Protein AF-A0A7W1QE66-F1 (afdb_monomer)

pLDDT: mean 86.94, std 17.46, range [35.41, 98.88]

Secondary structure (DSSP, 8-state):
---------PPPP----------PPPPHHHHHHHHHHHHHHHHH--HHHHHHHHHHHHHHHHHHHHHHHHHHHHHHHHH-HHHHHHHHHHHHHHHHHHHHHHT---GGGGGTHHHHT--SSHHHHHHHHHHHHHHHHHHHHHHHHHHHHHTSTTTSPTTHHHHHHHHHHHHHTS-HHHHHHHHHHHHHHHHHHHHHHHH--SHHHHHHHHHHHHHHHHHTT---HHHHHHHHHHHHHHT-S--HHHHHHHHHHHHHHHHIIIIIIIIHHHHHHHHHHHHHHHTSS-------

Foldseek 3Di:
DDDDDDDDDDDPDPPPPPPPDPPPQDDLQVLLVLLLVVLVVLLPDDPVRLLVLLLVLLVLQLQLLLQLLQQQQVCCVPPNNLVSNLVSLLSSLSSLLCCQVVVGQALLQLLASNVSNDDPDPSSVVSSVSSNVSNLVSSQVSNLVVLVVCLPPPNGDPRSLVSLLPLLVVLLPDDLVVLLQLLLQLLLLSLVLSSQLSRDPDSVSNSVSSSVSSSVCSSVSRLALSNSLSSLSSCVSVPHPRDPVSSVSSNVSSSVSSSCNNNVVPNVVSVVVNVVSVVVVVVPPDDDDDDD

Radius of gyration: 25.05 Å; Cα contacts (8 Å, |Δi|>4): 436; chains: 1; bounding box: 52×86×84 Å

Solvent-accessible surface area (backbone atoms only — not comparable to full-atom values): 14833 Å² total; per-residue (Å²): 134,86,85,79,82,80,80,80,80,77,75,79,78,80,75,82,67,79,72,78,66,77,83,68,81,64,54,60,49,60,31,49,51,51,30,21,54,54,8,43,54,63,54,67,50,49,71,65,55,49,44,51,29,2,20,48,23,10,39,28,45,46,54,6,48,50,35,18,6,43,43,16,34,72,29,26,90,78,61,38,63,71,56,9,43,52,56,6,10,59,35,24,6,50,15,33,30,44,25,66,76,68,64,32,37,49,48,64,56,53,43,35,37,44,56,67,38,62,56,98,55,70,65,50,55,51,32,48,53,48,48,66,54,48,15,48,53,25,21,50,52,27,20,50,56,48,47,63,57,51,68,38,89,84,66,52,64,85,54,17,65,68,46,41,30,53,56,27,52,54,53,69,71,38,57,71,69,57,35,26,52,34,0,20,54,32,16,26,50,45,27,50,35,49,55,48,40,53,47,38,92,43,72,69,50,28,39,53,47,27,22,52,45,29,20,53,40,52,56,67,62,38,35,32,34,72,58,45,43,50,28,37,52,48,23,46,74,76,68,47,89,64,46,74,66,56,42,52,51,48,34,54,42,12,44,53,17,18,49,47,15,9,33,64,65,33,33,49,50,52,50,51,50,28,58,51,51,49,54,58,65,67,68,73,79,81,85,76,84,84,78,129

Structure (mmCIF, N/CA/C/O backbone):
data_AF-A0A7W1QE66-F1
#
_entry.id   AF-A0A7W1QE66-F1
#
loop_
_atom_site.group_PDB
_atom_site.id
_atom_site.type_symbol
_atom_site.label_atom_id
_atom_site.label_alt_id
_atom_site.label_comp_id
_atom_site.label_asym_id
_atom_site.label_entity_id
_atom_site.label_seq_id
_atom_site.pdbx_PDB_ins_code
_atom_site.Cartn_x
_atom_site.Cartn_y
_atom_site.Cartn_z
_atom_site.occupancy
_atom_site.B_iso_or_equiv
_atom_site.auth_seq_id
_atom_site.auth_comp_id
_atom_site.auth_asym_id
_atom_site.auth_atom_id
_atom_site.pdbx_PDB_model_num
ATOM 1 N N . MET A 1 1 ? 8.453 67.110 58.830 1.00 42.34 1 MET A N 1
ATOM 2 C CA . MET A 1 1 ? 8.050 65.720 59.149 1.00 42.34 1 MET A CA 1
ATOM 3 C C . MET A 1 1 ? 7.585 65.059 57.862 1.00 42.34 1 MET A C 1
ATOM 5 O O . MET A 1 1 ? 6.968 65.736 57.053 1.00 42.34 1 MET A O 1
ATOM 9 N N . GLY A 1 2 ? 8.063 63.838 57.613 1.00 37.72 2 GLY A N 1
ATOM 10 C CA . GLY A 1 2 ? 8.400 63.315 56.284 1.00 37.72 2 GLY A CA 1
ATOM 11 C C . GLY A 1 2 ? 7.237 62.988 55.345 1.00 37.72 2 GLY A C 1
ATOM 12 O O . GLY A 1 2 ? 6.224 62.431 55.753 1.00 37.72 2 GLY A O 1
ATOM 13 N N . SER A 1 3 ? 7.451 63.309 54.068 1.00 38.66 3 SER A N 1
ATOM 14 C CA . SER A 1 3 ? 6.677 62.826 52.926 1.00 38.66 3 SER A CA 1
ATOM 15 C C . SER A 1 3 ? 7.274 61.491 52.477 1.00 38.66 3 SER A C 1
ATOM 17 O O . SER A 1 3 ? 8.404 61.451 51.991 1.00 38.66 3 SER A O 1
ATOM 19 N N . THR A 1 4 ? 6.550 60.395 52.697 1.00 43.47 4 THR A N 1
ATOM 20 C CA . THR A 1 4 ? 6.985 59.046 52.317 1.00 43.47 4 THR A CA 1
ATOM 21 C C . THR A 1 4 ? 6.305 58.661 51.008 1.00 43.47 4 THR A C 1
ATOM 23 O O . THR A 1 4 ? 5.125 58.310 50.987 1.00 43.47 4 THR A O 1
ATOM 26 N N . ALA A 1 5 ? 7.053 58.734 49.909 1.00 41.91 5 ALA A N 1
ATOM 27 C CA . ALA A 1 5 ? 6.658 58.171 48.625 1.00 41.91 5 ALA A CA 1
ATOM 28 C C . ALA A 1 5 ? 6.510 56.644 48.762 1.00 41.91 5 ALA A C 1
ATOM 30 O O . ALA A 1 5 ? 7.462 55.950 49.121 1.00 41.91 5 ALA A O 1
ATOM 31 N N . ARG A 1 6 ? 5.311 56.111 48.500 1.00 41.88 6 ARG A N 1
ATOM 32 C CA . ARG A 1 6 ? 5.095 54.664 48.370 1.00 41.88 6 ARG A CA 1
ATOM 33 C C . ARG A 1 6 ? 5.609 54.225 47.003 1.00 41.88 6 ARG A C 1
ATOM 35 O O . ARG A 1 6 ? 5.017 54.558 45.983 1.00 41.88 6 ARG A O 1
ATOM 42 N N . ILE A 1 7 ? 6.708 53.482 47.005 1.00 39.62 7 ILE A N 1
ATOM 43 C CA . ILE A 1 7 ? 7.208 52.755 45.839 1.00 39.62 7 ILE A CA 1
ATOM 44 C C . ILE A 1 7 ? 6.208 51.632 45.543 1.00 39.62 7 ILE A C 1
ATOM 46 O O . ILE A 1 7 ? 5.988 50.750 46.372 1.00 39.62 7 ILE A O 1
ATOM 50 N N . MET A 1 8 ? 5.569 51.701 44.379 1.00 38.19 8 MET A N 1
ATOM 51 C CA . MET A 1 8 ? 4.742 50.632 43.834 1.00 38.19 8 MET A CA 1
ATOM 52 C C . MET A 1 8 ? 5.686 49.534 43.338 1.00 38.19 8 MET A C 1
ATOM 54 O O . MET A 1 8 ? 6.361 49.705 42.329 1.00 38.19 8 MET A O 1
ATOM 58 N N . VAL A 1 9 ? 5.795 48.441 44.095 1.00 43.44 9 VAL A N 1
ATOM 59 C CA . VAL A 1 9 ? 6.496 47.233 43.646 1.00 43.44 9 VAL A CA 1
ATOM 60 C C . VAL A 1 9 ? 5.593 46.553 42.624 1.00 43.44 9 VAL A C 1
ATOM 62 O O . VAL A 1 9 ? 4.560 45.983 42.972 1.00 43.44 9 VAL A O 1
ATOM 65 N N . GLU A 1 10 ? 5.958 46.680 41.354 1.00 41.75 10 GLU A N 1
ATOM 66 C CA . GLU A 1 10 ? 5.328 45.978 40.244 1.00 41.75 10 GLU A CA 1
ATOM 67 C C . GLU A 1 10 ? 5.550 44.468 40.431 1.00 41.75 10 GLU A C 1
ATOM 69 O O . GLU A 1 10 ? 6.681 43.993 40.549 1.00 41.75 10 GLU A O 1
ATOM 74 N N . LYS A 1 11 ? 4.456 43.709 40.535 1.00 35.41 11 LYS A N 1
ATOM 75 C CA . LYS A 1 11 ? 4.487 42.244 40.565 1.00 35.41 11 LYS A CA 1
ATOM 76 C C . LYS A 1 11 ? 5.016 41.776 39.201 1.00 35.41 11 LYS A C 1
ATOM 78 O O . LYS A 1 11 ? 4.413 42.161 38.199 1.00 35.41 11 LYS A O 1
ATOM 83 N N . PRO A 1 12 ? 6.087 40.967 39.117 1.00 36.06 12 PRO A N 1
ATOM 84 C CA . PRO A 1 12 ? 6.536 40.473 37.826 1.00 36.06 12 PRO A CA 1
ATOM 85 C C . PRO A 1 12 ? 5.417 39.634 37.207 1.00 36.06 12 PRO A C 1
ATOM 87 O O . PRO A 1 12 ? 4.815 38.791 37.881 1.00 36.06 12 PRO A O 1
ATOM 90 N N . ALA A 1 13 ? 5.121 39.917 35.938 1.00 39.78 13 ALA A N 1
ATOM 91 C CA . ALA A 1 13 ? 4.208 39.139 35.124 1.00 39.78 13 ALA A CA 1
ATOM 92 C C . ALA A 1 13 ? 4.643 37.670 35.181 1.00 39.78 13 ALA A C 1
ATOM 94 O O . ALA A 1 13 ? 5.774 37.334 34.825 1.00 39.78 13 ALA A O 1
ATOM 95 N N . GLN A 1 14 ? 3.755 36.807 35.675 1.00 38.31 14 GLN A N 1
ATOM 96 C CA . GLN A 1 14 ? 3.890 35.376 35.468 1.00 38.31 14 GLN A CA 1
ATOM 97 C C . GLN A 1 14 ? 3.808 35.159 33.960 1.00 38.31 14 GLN A C 1
ATOM 99 O O . GLN A 1 14 ? 2.758 35.324 33.352 1.00 38.31 14 GLN A O 1
ATOM 104 N N . SER A 1 15 ? 4.970 34.904 33.368 1.00 37.88 15 SER A N 1
ATOM 105 C CA . SER A 1 15 ? 5.100 34.276 32.066 1.00 37.88 15 SER A CA 1
ATOM 106 C C . SER A 1 15 ? 4.315 32.974 32.131 1.00 37.88 15 SER A C 1
ATOM 108 O O . SER A 1 15 ? 4.776 32.027 32.773 1.00 37.88 15 SER A O 1
ATOM 110 N N . ASP A 1 16 ? 3.156 32.938 31.479 1.00 39.88 16 ASP A N 1
ATOM 111 C CA . ASP A 1 16 ? 2.494 31.708 31.056 1.00 39.88 16 ASP A CA 1
ATOM 112 C C . ASP A 1 16 ? 3.418 31.037 30.033 1.00 39.88 16 ASP A C 1
ATOM 114 O O . ASP A 1 16 ? 3.255 31.131 28.820 1.00 39.88 16 ASP A O 1
ATOM 118 N N . ALA A 1 17 ? 4.493 30.437 30.539 1.00 39.88 17 ALA A N 1
ATOM 119 C CA . ALA A 1 17 ? 5.190 29.405 29.814 1.00 39.88 17 ALA A CA 1
ATOM 120 C C . ALA A 1 17 ? 4.232 28.218 29.836 1.00 39.88 17 ALA A C 1
ATOM 122 O O . ALA A 1 17 ? 4.201 27.468 30.816 1.00 39.88 17 ALA A O 1
ATOM 123 N N . ASP A 1 18 ? 3.420 28.109 28.781 1.00 40.09 18 ASP A N 1
ATOM 124 C CA . ASP A 1 18 ? 2.840 26.846 28.346 1.00 40.09 18 ASP A CA 1
ATOM 125 C C . ASP A 1 18 ? 3.972 25.827 28.386 1.00 40.09 18 ASP A C 1
ATOM 127 O O . ASP A 1 18 ? 4.861 25.774 27.536 1.00 40.09 18 ASP A O 1
ATOM 131 N N . THR A 1 19 ? 4.005 25.091 29.487 1.00 40.31 19 THR A N 1
ATOM 132 C CA . THR A 1 19 ? 4.916 23.982 29.650 1.00 40.31 19 THR A CA 1
ATOM 133 C C . THR A 1 19 ? 4.273 22.921 28.785 1.00 40.31 19 THR A C 1
ATOM 135 O O . THR A 1 19 ? 3.357 22.243 29.248 1.00 40.31 19 THR A O 1
ATOM 138 N N . GLU A 1 20 ? 4.656 22.870 27.505 1.00 44.59 20 GLU A N 1
ATOM 139 C CA . GLU A 1 20 ? 4.377 21.729 26.638 1.00 44.59 20 GLU A CA 1
ATOM 140 C C . GLU A 1 20 ? 4.863 20.502 27.407 1.00 44.59 20 GLU A C 1
ATOM 142 O O . GLU A 1 20 ? 6.060 20.216 27.499 1.00 44.59 20 GLU A O 1
ATOM 147 N N . GLN A 1 21 ? 3.926 19.838 28.081 1.00 40.12 21 GLN A N 1
ATOM 148 C CA . GLN A 1 21 ? 4.187 18.554 28.692 1.00 40.12 21 GLN A CA 1
ATOM 149 C C . GLN A 1 21 ? 4.632 17.642 27.549 1.00 40.12 21 GLN A C 1
ATOM 151 O O . GLN A 1 21 ? 4.026 17.708 26.474 1.00 40.12 21 GLN A O 1
ATOM 156 N N . PRO A 1 22 ? 5.688 16.829 27.731 1.00 46.41 22 PRO A N 1
ATOM 157 C CA . PRO A 1 22 ? 6.061 15.850 26.724 1.00 46.41 22 PRO A CA 1
ATOM 158 C C . PRO A 1 22 ? 4.803 15.056 26.380 1.00 46.41 22 PRO A C 1
ATOM 160 O O . PRO A 1 22 ? 4.171 14.526 27.291 1.00 46.41 22 PRO A O 1
ATOM 163 N N . GLU A 1 23 ? 4.402 15.047 25.108 1.00 59.69 23 GLU A N 1
ATOM 164 C CA . GLU A 1 23 ? 3.232 14.301 24.643 1.00 59.69 23 GLU A CA 1
ATOM 165 C C . GLU A 1 23 ? 3.489 12.816 24.951 1.00 59.69 23 GLU A C 1
ATOM 167 O O . GLU A 1 23 ? 4.200 12.126 24.217 1.00 59.69 23 GLU A O 1
ATOM 172 N N . GLU A 1 24 ? 3.020 12.348 26.113 1.00 61.56 24 GLU A N 1
ATOM 173 C CA . GLU A 1 24 ? 3.167 10.958 26.528 1.00 61.56 24 GLU A CA 1
ATOM 174 C C . GLU A 1 24 ? 2.485 10.072 25.488 1.00 61.56 24 GLU A C 1
ATOM 176 O O . GLU A 1 24 ? 1.394 10.376 24.994 1.00 61.56 24 GLU A O 1
ATOM 181 N N . ALA A 1 25 ? 3.152 8.974 25.125 1.00 63.00 25 ALA A N 1
ATOM 182 C CA . ALA A 1 25 ? 2.589 8.032 24.175 1.00 63.00 25 ALA A CA 1
ATOM 183 C C . ALA A 1 25 ? 1.232 7.538 24.717 1.00 63.00 25 ALA A C 1
ATOM 185 O O . ALA A 1 25 ? 1.174 7.065 25.853 1.00 63.00 25 ALA A O 1
ATOM 186 N N . PRO A 1 26 ? 0.147 7.645 23.934 1.00 66.94 26 PRO A N 1
ATOM 187 C CA . PRO A 1 26 ? -1.192 7.358 24.423 1.00 66.94 26 PRO A CA 1
ATOM 188 C C . PRO A 1 26 ? -1.314 5.902 24.870 1.00 66.94 26 PRO A C 1
ATOM 190 O O . PRO A 1 26 ? -0.802 4.989 24.217 1.00 66.94 26 PRO A O 1
ATOM 193 N N . GLU A 1 27 ? -2.038 5.690 25.967 1.00 74.19 27 GLU A N 1
ATOM 194 C CA . GLU A 1 27 ? -2.276 4.361 26.519 1.00 74.19 27 GLU A CA 1
ATOM 195 C C . GLU A 1 27 ? -2.967 3.448 25.480 1.00 74.19 27 GLU A C 1
ATOM 197 O O . GLU A 1 27 ? -3.825 3.907 24.712 1.00 74.19 27 GLU A O 1
ATOM 202 N N . PRO A 1 28 ? -2.672 2.130 25.446 1.00 72.88 28 PRO A N 1
ATOM 203 C CA . PRO A 1 28 ? -3.228 1.210 24.448 1.00 72.88 28 PRO A CA 1
ATOM 204 C C . PRO A 1 28 ? -4.763 1.191 24.370 1.00 72.88 28 PRO A C 1
ATOM 206 O O . PRO A 1 28 ? -5.325 0.912 23.310 1.00 72.88 28 PRO A O 1
ATOM 209 N N . HIS A 1 29 ? -5.449 1.484 25.479 1.00 70.69 29 HIS A N 1
ATOM 210 C CA . HIS A 1 29 ? -6.907 1.606 25.519 1.00 70.69 29 HIS A CA 1
ATOM 211 C C . HIS A 1 29 ? -7.410 2.804 24.697 1.00 70.69 29 HIS A C 1
ATOM 213 O O . HIS A 1 29 ? -8.356 2.666 23.920 1.00 70.69 29 HIS A O 1
ATOM 219 N N . ASP A 1 30 ? -6.755 3.957 24.818 1.00 77.12 30 ASP A N 1
ATOM 220 C CA . ASP A 1 30 ? -7.164 5.186 24.135 1.00 77.12 30 ASP A CA 1
ATOM 221 C C . ASP A 1 30 ? -6.848 5.105 22.642 1.00 77.12 30 ASP A C 1
ATOM 223 O O . ASP A 1 30 ? -7.655 5.507 21.801 1.00 77.12 30 ASP A O 1
ATOM 227 N N . MET A 1 31 ? -5.726 4.465 22.298 1.00 77.81 31 MET A N 1
ATOM 228 C CA . MET A 1 31 ? -5.420 4.083 20.919 1.00 77.81 31 MET A CA 1
ATOM 229 C C . MET A 1 31 ? -6.511 3.190 20.323 1.00 77.81 31 MET A C 1
ATOM 231 O O . MET A 1 31 ? -6.951 3.416 19.195 1.00 77.81 31 MET A O 1
ATOM 235 N N . PHE A 1 32 ? -6.982 2.188 21.071 1.00 80.38 32 PHE A N 1
ATOM 236 C CA . PHE A 1 32 ? -8.030 1.282 20.605 1.00 80.38 32 PHE A CA 1
ATOM 237 C C . PHE A 1 32 ? -9.374 1.998 20.417 1.00 80.38 32 PHE A C 1
ATOM 239 O O . PHE A 1 32 ? -10.069 1.732 19.436 1.00 80.38 32 PHE A O 1
ATOM 246 N N . ALA A 1 33 ? -9.728 2.930 21.307 1.00 82.00 33 ALA A N 1
ATOM 247 C CA . ALA A 1 33 ? -10.934 3.745 21.175 1.00 82.00 33 ALA A CA 1
ATOM 248 C C . ALA A 1 33 ? -10.905 4.611 19.904 1.00 82.00 33 ALA A C 1
ATOM 250 O O . ALA A 1 33 ? -11.848 4.547 19.114 1.00 82.00 33 ALA A O 1
ATOM 251 N N . ARG A 1 34 ? -9.798 5.327 19.648 1.00 84.19 34 ARG A N 1
ATOM 252 C CA . ARG A 1 34 ? -9.613 6.115 18.412 1.00 84.19 34 ARG A CA 1
ATOM 253 C C . ARG A 1 34 ? -9.650 5.248 17.159 1.00 84.19 34 ARG A C 1
ATOM 255 O O . ARG A 1 34 ? -10.365 5.551 16.208 1.00 84.19 34 ARG A O 1
ATOM 262 N N . THR A 1 35 ? -8.948 4.116 17.196 1.00 86.69 35 THR A N 1
ATOM 263 C CA . THR A 1 35 ? -8.941 3.135 16.102 1.00 86.69 35 THR A CA 1
ATOM 264 C C . THR A 1 35 ? -10.358 2.648 15.792 1.00 86.69 35 THR A C 1
ATOM 266 O O . THR A 1 35 ? -10.735 2.503 14.633 1.00 86.69 35 THR A O 1
ATOM 269 N N . ARG A 1 36 ? -11.164 2.386 16.826 1.00 88.56 36 ARG A N 1
ATOM 270 C CA . ARG A 1 36 ? -12.551 1.952 16.663 1.00 88.56 36 ARG A CA 1
ATOM 271 C C . ARG A 1 36 ? -13.431 3.045 16.057 1.00 88.56 36 ARG A C 1
ATOM 273 O O . ARG A 1 36 ? -14.228 2.731 15.180 1.00 88.56 36 ARG A O 1
ATOM 280 N N . GLU A 1 37 ? -13.301 4.292 16.499 1.00 88.50 37 GLU A N 1
ATOM 281 C CA . GLU A 1 37 ? -14.049 5.426 15.937 1.00 88.50 37 GLU A CA 1
ATOM 282 C C . GLU A 1 37 ? -13.746 5.615 14.441 1.00 88.50 37 GLU A C 1
ATOM 284 O O . GLU A 1 37 ? -14.659 5.698 13.618 1.00 88.50 37 GLU A O 1
ATOM 289 N N . GLU A 1 38 ? -12.467 5.577 14.062 1.00 90.44 38 GLU A N 1
ATOM 290 C CA . GLU A 1 38 ? -12.053 5.627 12.657 1.00 90.44 38 GLU A CA 1
ATOM 291 C C . GLU A 1 38 ? -12.597 4.426 11.860 1.00 90.44 38 GLU A C 1
ATOM 293 O O . GLU A 1 38 ? -13.040 4.583 10.720 1.00 90.44 38 GLU A O 1
ATOM 298 N N . GLY A 1 39 ? -12.630 3.231 12.457 1.00 91.12 39 GLY A N 1
ATOM 299 C CA . GLY A 1 39 ? -13.237 2.046 11.853 1.00 91.12 39 GLY A CA 1
ATOM 300 C C . GLY A 1 39 ? -14.734 2.202 11.587 1.00 91.12 39 GLY A C 1
ATOM 301 O O . GLY A 1 39 ? -15.210 1.823 10.515 1.00 91.12 39 GLY A O 1
ATOM 302 N N . GLU A 1 40 ? -15.480 2.792 12.525 1.00 92.00 40 GLU A N 1
ATOM 303 C CA . GLU A 1 40 ? -16.909 3.083 12.361 1.00 92.00 40 GLU A CA 1
ATOM 304 C C . GLU A 1 40 ? -17.114 4.075 11.209 1.00 92.00 40 GLU A C 1
ATOM 306 O O . GLU A 1 40 ? -17.882 3.793 10.285 1.00 92.00 40 GLU A O 1
ATOM 311 N N . ARG A 1 41 ? -16.319 5.153 11.173 1.00 90.56 41 ARG A N 1
ATOM 312 C CA . ARG A 1 41 ? -16.325 6.132 10.078 1.00 90.56 41 ARG A CA 1
ATOM 313 C C . ARG A 1 41 ? -16.073 5.476 8.719 1.00 90.56 41 ARG A C 1
ATOM 315 O O . ARG A 1 41 ? -16.799 5.762 7.769 1.00 90.56 41 ARG A O 1
ATOM 322 N N . ARG A 1 42 ? -15.075 4.588 8.603 1.00 91.94 42 ARG A N 1
ATOM 323 C CA . ARG A 1 42 ? -14.755 3.880 7.346 1.00 91.94 42 ARG A CA 1
ATOM 324 C C . ARG A 1 42 ? -15.881 2.945 6.897 1.00 91.94 42 ARG A C 1
ATOM 326 O O . ARG A 1 42 ? -16.204 2.915 5.711 1.00 91.94 42 ARG A O 1
ATOM 333 N N . LEU A 1 43 ? -16.511 2.213 7.819 1.00 93.19 43 LEU A N 1
ATOM 334 C CA . LEU A 1 43 ? -17.617 1.294 7.506 1.00 93.19 43 LEU A CA 1
ATOM 335 C C . LEU A 1 43 ? -18.920 2.014 7.116 1.00 93.19 43 LEU A C 1
ATOM 337 O O . LEU A 1 43 ? -19.735 1.447 6.380 1.00 93.19 43 LEU A O 1
ATOM 341 N N . GLU A 1 44 ? -19.127 3.240 7.598 1.00 92.06 44 GLU A N 1
ATOM 342 C CA . GLU A 1 44 ? -20.317 4.054 7.319 1.00 92.06 44 GLU A CA 1
ATOM 343 C C . GLU A 1 44 ? -20.229 4.861 6.014 1.00 92.06 44 GLU A C 1
ATOM 345 O O . GLU A 1 44 ? -21.253 5.362 5.539 1.00 92.06 44 GLU A O 1
ATOM 350 N N . ARG A 1 45 ? -19.047 4.921 5.380 1.00 91.00 45 ARG A N 1
ATOM 351 C CA . ARG A 1 45 ? -18.832 5.620 4.104 1.00 91.00 45 ARG A CA 1
ATOM 352 C C . ARG A 1 45 ? -19.851 5.220 3.037 1.00 91.00 45 ARG A C 1
ATOM 354 O O . ARG A 1 45 ? -20.232 4.052 2.865 1.00 91.00 45 ARG A O 1
ATOM 361 N N . SER A 1 46 ? -20.262 6.215 2.252 1.00 95.31 46 SER A N 1
ATOM 362 C CA . SER A 1 46 ? -21.080 5.967 1.066 1.00 95.31 46 SER A CA 1
ATOM 363 C C . SER A 1 46 ? -20.288 5.158 0.030 1.00 95.31 46 SER A C 1
ATOM 365 O O . SER A 1 46 ? -19.059 5.192 -0.007 1.00 95.31 46 SER A O 1
ATOM 367 N N . ARG A 1 47 ? -20.983 4.437 -0.859 1.00 94.38 47 ARG A N 1
ATOM 368 C CA . ARG A 1 47 ? -20.319 3.667 -1.928 1.00 94.38 47 ARG A CA 1
ATOM 369 C C . ARG A 1 47 ? -19.493 4.552 -2.859 1.00 94.38 47 ARG A C 1
ATOM 371 O O . ARG A 1 47 ? -18.439 4.116 -3.302 1.00 94.38 47 ARG A O 1
ATOM 378 N N . LEU A 1 48 ? -19.973 5.765 -3.142 1.00 96.50 48 LEU A N 1
ATOM 379 C CA . LEU A 1 48 ? -19.268 6.721 -3.991 1.00 96.50 48 LEU A CA 1
ATOM 380 C C . LEU A 1 48 ? -17.998 7.231 -3.308 1.00 96.50 48 LEU A C 1
ATOM 382 O O . LEU A 1 48 ? -16.956 7.276 -3.953 1.00 96.50 48 LEU A O 1
ATOM 386 N N . GLU A 1 49 ? -18.078 7.575 -2.020 1.00 96.19 49 GLU A N 1
ATOM 387 C CA . GLU A 1 49 ? -16.904 7.994 -1.251 1.00 96.19 49 GLU A CA 1
ATOM 388 C C . GLU A 1 49 ? -15.862 6.876 -1.221 1.00 96.19 49 GLU A C 1
ATOM 390 O O . GLU A 1 49 ? -14.744 7.100 -1.666 1.00 96.19 49 GLU A O 1
ATOM 395 N N . LEU A 1 50 ? -16.260 5.662 -0.819 1.00 96.88 50 LEU A N 1
ATOM 396 C CA . LEU A 1 50 ? -15.393 4.481 -0.807 1.00 96.88 50 LEU A CA 1
ATOM 397 C C . LEU A 1 50 ? -14.738 4.238 -2.175 1.00 96.88 50 LEU A C 1
ATOM 399 O O . LEU A 1 50 ? -13.521 4.104 -2.263 1.00 96.88 50 LEU A O 1
ATOM 403 N N . ALA A 1 51 ? -15.529 4.211 -3.250 1.00 98.06 51 ALA A N 1
ATOM 404 C CA . ALA A 1 51 ? -14.999 3.970 -4.586 1.00 98.06 51 ALA A CA 1
ATOM 405 C C . ALA A 1 51 ? -14.013 5.063 -5.020 1.00 98.06 51 ALA A C 1
ATOM 407 O O . ALA A 1 51 ? -12.973 4.747 -5.590 1.00 98.06 51 ALA A O 1
ATOM 408 N N . SER A 1 52 ? -14.307 6.329 -4.716 1.00 98.06 52 SER A N 1
ATOM 409 C CA . SER A 1 52 ? -13.455 7.464 -5.082 1.00 98.06 52 SER A CA 1
ATOM 410 C C . SER A 1 52 ? -12.146 7.456 -4.295 1.00 98.06 52 SER A C 1
ATOM 412 O O . SER A 1 52 ? -11.079 7.556 -4.891 1.00 98.06 52 SER A O 1
ATOM 414 N N . THR A 1 53 ? -12.198 7.269 -2.971 1.00 97.94 53 THR A N 1
ATOM 415 C CA . THR A 1 53 ? -10.993 7.228 -2.126 1.00 97.94 53 THR A CA 1
ATOM 416 C C . THR A 1 53 ? -10.141 5.995 -2.400 1.00 97.94 53 THR A C 1
ATOM 418 O O . THR A 1 53 ? -8.919 6.062 -2.300 1.00 97.94 53 THR A O 1
ATOM 421 N N . SER A 1 54 ? -10.751 4.866 -2.773 1.00 98.44 54 SER A N 1
ATOM 422 C CA . SER A 1 54 ? -10.000 3.686 -3.208 1.00 98.44 54 SER A CA 1
ATOM 423 C C . SER A 1 54 ? -9.401 3.857 -4.601 1.00 98.44 54 SER A C 1
ATOM 425 O O . SER A 1 54 ? -8.291 3.394 -4.845 1.00 98.44 54 SER A O 1
ATOM 427 N N . LEU A 1 55 ? -10.074 4.553 -5.515 1.00 98.62 55 LEU A N 1
ATOM 428 C CA . LEU A 1 55 ? -9.489 4.884 -6.814 1.00 98.62 55 LEU A CA 1
ATOM 429 C C . LEU A 1 55 ? -8.244 5.767 -6.639 1.00 98.62 55 LEU A C 1
ATOM 431 O O . LEU A 1 55 ? -7.193 5.455 -7.196 1.00 98.62 55 LEU A O 1
ATOM 435 N N . VAL A 1 56 ? -8.337 6.805 -5.801 1.00 98.50 56 VAL A N 1
ATOM 436 C CA . VAL A 1 56 ? -7.208 7.695 -5.481 1.00 98.50 56 VAL A CA 1
ATOM 437 C C . VAL A 1 56 ? -6.054 6.936 -4.821 1.00 98.50 56 VAL A C 1
ATOM 439 O O . VAL A 1 56 ? -4.920 7.126 -5.238 1.00 98.50 56 VAL A O 1
ATOM 442 N N . ALA A 1 57 ? -6.319 5.990 -3.909 1.00 98.56 57 ALA A N 1
ATOM 443 C CA . ALA A 1 57 ? -5.259 5.141 -3.346 1.00 98.56 57 ALA A CA 1
ATOM 444 C C . ALA A 1 57 ? -4.465 4.376 -4.427 1.00 98.56 57 ALA A C 1
ATOM 446 O O . ALA A 1 57 ? -3.273 4.136 -4.265 1.00 98.56 57 ALA A O 1
ATOM 447 N N . GLY A 1 58 ? -5.102 4.013 -5.546 1.00 98.69 58 GLY A N 1
ATOM 448 C CA . GLY A 1 58 ? -4.408 3.441 -6.702 1.00 98.69 58 GLY A CA 1
ATOM 449 C C . GLY A 1 58 ? -3.436 4.420 -7.365 1.00 98.69 58 GLY A C 1
ATOM 450 O O . GLY A 1 58 ? -2.321 4.037 -7.716 1.00 98.69 58 GLY A O 1
ATOM 451 N N . PHE A 1 59 ? -3.833 5.688 -7.502 1.00 98.56 59 PHE A N 1
ATOM 452 C CA . PHE A 1 59 ? -2.950 6.753 -7.990 1.00 98.56 59 PHE A CA 1
ATOM 453 C C . PHE A 1 59 ? -1.773 6.982 -7.043 1.00 98.56 59 PHE A C 1
ATOM 455 O O . PHE A 1 59 ? -0.634 7.048 -7.497 1.00 98.56 59 PHE A O 1
ATOM 462 N N . ASP A 1 60 ? -2.045 7.044 -5.738 1.00 98.69 60 ASP A N 1
ATOM 463 C CA . ASP A 1 60 ? -1.035 7.267 -4.703 1.00 98.69 60 ASP A CA 1
ATOM 464 C C . ASP A 1 60 ? 0.068 6.202 -4.755 1.00 98.69 60 ASP A C 1
ATOM 466 O O . ASP A 1 60 ? 1.256 6.532 -4.733 1.00 98.69 60 ASP A O 1
ATOM 470 N N . VAL A 1 61 ? -0.317 4.927 -4.907 1.00 98.62 61 VAL A N 1
ATOM 471 C CA . VAL A 1 61 ? 0.632 3.816 -5.085 1.00 98.62 61 VAL A CA 1
ATOM 472 C C . VAL A 1 61 ? 1.476 4.009 -6.341 1.00 98.62 61 VAL A C 1
ATOM 474 O O . VAL A 1 61 ? 2.699 3.906 -6.272 1.00 98.62 61 VAL A O 1
ATOM 477 N N . VAL A 1 62 ? 0.859 4.332 -7.481 1.00 98.12 62 VAL A N 1
ATOM 478 C CA . VAL A 1 62 ? 1.593 4.534 -8.740 1.00 98.12 62 VAL A CA 1
ATOM 479 C C . VAL A 1 62 ? 2.556 5.718 -8.654 1.00 98.12 62 VAL A C 1
ATOM 481 O O . VAL A 1 62 ? 3.667 5.615 -9.167 1.00 98.12 62 VAL A O 1
ATOM 484 N N . PHE A 1 63 ? 2.208 6.809 -7.965 1.00 98.12 63 PHE A N 1
ATOM 485 C CA . PHE A 1 63 ? 3.159 7.900 -7.730 1.00 98.12 63 PHE A CA 1
ATOM 486 C C . PHE A 1 63 ? 4.386 7.439 -6.932 1.00 98.12 63 PHE A C 1
ATOM 488 O O . PHE A 1 63 ? 5.506 7.817 -7.279 1.00 98.12 63 PHE A O 1
ATOM 495 N N . GLY A 1 64 ? 4.207 6.584 -5.919 1.00 98.12 64 GLY A N 1
ATOM 496 C CA . GLY A 1 64 ? 5.334 5.971 -5.208 1.00 98.12 64 GLY A CA 1
ATOM 497 C C . GLY A 1 64 ? 6.168 5.044 -6.090 1.00 98.12 64 GLY A C 1
ATOM 498 O O . GLY A 1 64 ? 7.394 5.119 -6.051 1.00 98.12 64 GLY A O 1
ATOM 499 N N . VAL A 1 65 ? 5.533 4.217 -6.926 1.00 97.25 65 VAL A N 1
ATOM 500 C CA . VAL A 1 65 ? 6.228 3.335 -7.887 1.00 97.25 65 VAL A CA 1
ATOM 501 C C . VAL A 1 65 ? 7.051 4.153 -8.890 1.00 97.25 65 VAL A C 1
ATOM 503 O O . VAL A 1 65 ? 8.209 3.836 -9.154 1.00 97.25 65 VAL A O 1
ATOM 506 N N . ILE A 1 66 ? 6.506 5.262 -9.398 1.00 96.44 66 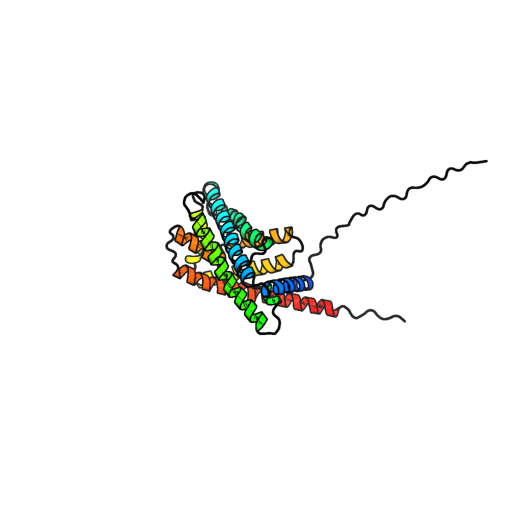ILE A N 1
ATOM 507 C CA . ILE A 1 66 ? 7.231 6.183 -10.287 1.00 96.44 66 ILE A CA 1
ATOM 508 C C . ILE A 1 66 ? 8.426 6.813 -9.567 1.00 96.44 66 ILE A C 1
ATOM 510 O O . ILE A 1 66 ? 9.505 6.915 -10.158 1.00 96.44 66 ILE A O 1
ATOM 514 N N . ALA A 1 67 ? 8.255 7.235 -8.310 1.00 97.56 67 ALA A N 1
ATOM 515 C CA . ALA A 1 67 ? 9.341 7.792 -7.510 1.00 97.56 67 ALA A CA 1
ATOM 516 C C . ALA A 1 67 ? 10.460 6.760 -7.298 1.00 97.56 67 ALA A C 1
ATOM 518 O O . ALA A 1 67 ? 11.627 7.083 -7.524 1.00 97.56 67 ALA A O 1
ATOM 519 N N . LEU A 1 68 ? 10.106 5.514 -6.964 1.00 97.19 68 LEU A N 1
ATOM 520 C CA . LEU A 1 68 ? 11.045 4.397 -6.846 1.00 97.19 68 LEU A CA 1
ATOM 521 C C . LEU A 1 68 ? 11.815 4.165 -8.139 1.00 97.19 68 LEU A C 1
ATOM 523 O O . LEU A 1 68 ? 13.047 4.183 -8.126 1.00 97.19 68 LEU A O 1
ATOM 527 N N . GLY A 1 69 ? 11.102 3.991 -9.252 1.00 95.44 69 GLY A N 1
ATOM 528 C CA . GLY A 1 69 ? 11.708 3.707 -10.548 1.00 95.44 69 GLY A CA 1
ATOM 529 C C . GLY A 1 69 ? 12.623 4.831 -11.012 1.00 95.44 69 GLY A C 1
ATOM 530 O O . GLY A 1 69 ? 13.748 4.590 -11.439 1.00 95.44 69 GLY A O 1
ATOM 531 N N . THR A 1 70 ? 12.175 6.078 -10.865 1.00 95.62 70 THR A N 1
ATOM 532 C CA . THR A 1 70 ? 12.939 7.253 -11.302 1.00 95.62 70 THR A CA 1
ATOM 533 C C . THR A 1 70 ? 14.200 7.435 -10.466 1.00 95.62 70 THR A C 1
ATOM 535 O O . THR A 1 70 ? 15.280 7.641 -11.016 1.00 95.62 70 THR A O 1
ATOM 538 N N . MET A 1 71 ? 14.104 7.325 -9.139 1.00 96.81 71 MET A N 1
ATOM 539 C CA . MET A 1 71 ? 15.278 7.420 -8.268 1.00 96.81 71 MET A CA 1
ATOM 540 C C . MET A 1 71 ? 16.264 6.276 -8.522 1.00 96.81 71 MET A C 1
ATOM 542 O O . MET A 1 71 ? 17.464 6.523 -8.642 1.00 96.81 71 MET A O 1
ATOM 546 N N . THR A 1 72 ? 15.768 5.047 -8.675 1.00 96.25 72 THR A N 1
ATOM 547 C CA . THR A 1 72 ? 16.600 3.875 -8.974 1.00 96.25 72 THR A CA 1
ATOM 548 C C . THR A 1 72 ? 17.310 4.037 -10.319 1.00 96.25 72 THR A C 1
ATOM 550 O O . THR A 1 72 ? 18.529 3.875 -10.399 1.00 96.25 72 THR A O 1
ATOM 553 N N . ALA A 1 73 ? 16.603 4.462 -11.368 1.00 94.81 73 ALA A N 1
ATOM 554 C CA . ALA A 1 73 ? 17.187 4.704 -12.687 1.00 94.81 73 ALA A CA 1
ATOM 555 C C . ALA A 1 73 ? 18.274 5.792 -12.657 1.00 94.81 73 ALA A C 1
ATOM 557 O O . ALA A 1 73 ? 19.362 5.604 -13.200 1.00 94.81 73 ALA A O 1
ATOM 558 N N . LEU A 1 74 ? 18.025 6.908 -11.962 1.00 95.50 74 LEU A N 1
ATOM 559 C CA . LEU A 1 74 ? 18.979 8.018 -11.845 1.00 95.50 74 LEU A CA 1
ATOM 560 C C . LEU A 1 74 ? 20.256 7.646 -11.078 1.00 95.50 74 LEU A C 1
ATOM 562 O O . LEU A 1 74 ? 21.322 8.223 -11.325 1.00 95.50 74 LEU A O 1
ATOM 566 N N . LEU A 1 75 ? 20.153 6.728 -10.115 1.00 96.31 75 LEU A N 1
ATOM 567 C CA . LEU A 1 75 ? 21.251 6.369 -9.219 1.00 96.31 75 LEU A CA 1
ATOM 568 C C . LEU A 1 75 ? 22.011 5.118 -9.663 1.00 96.31 75 LEU A C 1
ATOM 570 O O . LEU A 1 75 ? 23.189 4.993 -9.326 1.00 96.31 75 LEU A O 1
ATOM 574 N N . THR A 1 76 ? 21.398 4.237 -10.459 1.00 95.94 76 THR A N 1
ATOM 575 C CA . THR A 1 76 ? 22.018 2.980 -10.917 1.00 95.94 76 THR A CA 1
ATOM 576 C C . THR A 1 76 ? 23.377 3.195 -11.595 1.00 95.94 76 THR A C 1
ATOM 578 O O . THR A 1 76 ? 24.337 2.547 -11.174 1.00 95.94 76 THR A O 1
ATOM 581 N N . PRO A 1 77 ? 23.552 4.144 -12.541 1.00 95.06 77 PRO A N 1
ATOM 582 C CA . PRO A 1 77 ? 24.853 4.377 -13.176 1.00 95.06 77 PRO A CA 1
ATOM 583 C C . PRO A 1 77 ? 25.943 4.888 -12.222 1.00 95.06 77 PRO A C 1
ATOM 585 O O . PRO A 1 77 ? 27.122 4.851 -12.563 1.00 95.06 77 PRO A O 1
ATOM 588 N N . LYS A 1 78 ? 25.562 5.415 -11.050 1.00 96.38 78 LYS A N 1
ATOM 589 C CA . LYS A 1 78 ? 26.472 6.059 -10.090 1.00 96.38 78 LYS A CA 1
ATOM 590 C C . LYS A 1 78 ? 26.828 5.158 -8.912 1.00 96.38 78 LYS A C 1
ATOM 592 O O . LYS A 1 78 ? 27.952 5.222 -8.427 1.00 96.38 78 LYS A O 1
ATOM 597 N N . LEU A 1 79 ? 25.865 4.376 -8.427 1.00 96.12 79 LEU A N 1
ATOM 598 C CA . LEU A 1 79 ? 25.964 3.624 -7.171 1.00 96.12 79 LEU A CA 1
ATOM 599 C C . LEU A 1 79 ? 25.800 2.107 -7.359 1.00 96.12 79 LEU A C 1
ATOM 601 O O . LEU A 1 79 ? 26.023 1.350 -6.417 1.00 96.12 79 LEU A O 1
ATOM 605 N N . GLY A 1 80 ? 25.428 1.661 -8.561 1.00 95.06 80 GLY A N 1
ATOM 606 C CA . GLY A 1 80 ? 25.057 0.278 -8.847 1.00 95.06 80 GLY A CA 1
ATOM 607 C C . GLY A 1 80 ? 23.610 -0.060 -8.446 1.00 95.06 80 GLY A C 1
ATOM 608 O O . GLY A 1 80 ? 22.977 0.712 -7.719 1.00 95.06 80 GLY A O 1
ATOM 609 N N . PRO A 1 81 ? 23.076 -1.211 -8.900 1.00 91.12 81 PRO A N 1
ATOM 610 C CA . PRO A 1 81 ? 21.651 -1.541 -8.779 1.00 91.12 81 PRO A CA 1
ATOM 611 C C . PRO A 1 81 ? 21.150 -1.617 -7.332 1.00 91.12 81 PRO A C 1
ATOM 613 O O . PRO A 1 81 ? 20.176 -0.965 -6.976 1.00 91.12 81 PRO A O 1
ATOM 616 N N . SER A 1 82 ? 21.859 -2.334 -6.453 1.00 92.38 82 SER A N 1
ATOM 617 C CA . SER A 1 82 ? 21.393 -2.563 -5.077 1.00 92.38 82 SER A CA 1
ATOM 618 C C . SER A 1 82 ? 21.318 -1.280 -4.246 1.00 92.38 82 SER A C 1
ATOM 620 O O . SER A 1 82 ? 20.354 -1.064 -3.514 1.00 92.38 82 SER A O 1
ATOM 622 N N . ALA A 1 83 ? 22.321 -0.404 -4.364 1.00 95.50 83 ALA A N 1
ATOM 623 C CA . ALA A 1 83 ? 22.307 0.883 -3.673 1.00 95.50 83 ALA A CA 1
ATOM 624 C C . ALA A 1 83 ? 21.254 1.825 -4.273 1.00 95.50 83 ALA A C 1
ATOM 626 O O . ALA A 1 83 ? 20.601 2.565 -3.540 1.00 95.50 83 ALA A O 1
ATOM 627 N N . ALA A 1 84 ? 21.057 1.783 -5.593 1.00 96.00 84 ALA A N 1
ATOM 628 C CA . ALA A 1 84 ? 20.025 2.563 -6.257 1.00 96.00 84 ALA A CA 1
ATOM 629 C C . ALA A 1 84 ? 18.611 2.150 -5.819 1.00 96.00 84 ALA A C 1
ATOM 631 O O . ALA A 1 84 ? 17.838 3.035 -5.461 1.00 96.00 84 ALA A O 1
ATOM 632 N N . HIS A 1 85 ? 18.310 0.845 -5.748 1.00 94.38 85 HIS A N 1
ATOM 633 C CA . HIS A 1 85 ? 17.035 0.324 -5.229 1.00 94.38 85 HIS A CA 1
ATOM 634 C C . HIS A 1 85 ? 16.794 0.747 -3.780 1.00 94.38 85 HIS A C 1
ATOM 636 O O . HIS A 1 85 ? 15.712 1.218 -3.436 1.00 94.38 85 HIS A O 1
ATOM 642 N N . PHE A 1 86 ? 17.829 0.669 -2.934 1.00 95.75 86 PHE A N 1
ATOM 643 C CA . PHE A 1 86 ? 17.747 1.135 -1.549 1.00 95.75 86 PHE A CA 1
ATOM 644 C C . PHE A 1 86 ? 17.284 2.594 -1.469 1.00 95.75 86 PHE A C 1
ATOM 646 O O . PHE A 1 86 ? 16.360 2.892 -0.721 1.00 95.75 86 PHE A O 1
ATOM 653 N N . PHE A 1 87 ? 17.868 3.500 -2.260 1.00 96.94 87 PHE A N 1
ATOM 654 C CA . PHE A 1 87 ? 17.420 4.896 -2.309 1.00 96.94 87 PHE A CA 1
ATOM 655 C C . PHE A 1 87 ? 16.070 5.066 -3.023 1.00 96.94 87 PHE A C 1
ATOM 657 O O . PHE A 1 87 ? 15.288 5.931 -2.633 1.00 96.94 87 PHE A O 1
ATOM 664 N N . GLY A 1 88 ? 15.756 4.236 -4.018 1.00 97.25 88 GLY A N 1
ATOM 665 C CA . GLY A 1 88 ? 14.443 4.189 -4.661 1.00 97.25 88 GLY A CA 1
ATOM 666 C C . GLY A 1 88 ? 13.317 3.880 -3.677 1.00 97.25 88 GLY A C 1
ATOM 667 O O . GLY A 1 88 ? 12.277 4.538 -3.699 1.00 97.25 88 GLY A O 1
ATOM 668 N N . ALA A 1 89 ? 13.551 2.972 -2.729 1.00 97.69 89 ALA A N 1
ATOM 669 C CA . ALA A 1 89 ? 12.596 2.657 -1.673 1.00 97.69 89 ALA A CA 1
ATOM 670 C C . ALA A 1 89 ? 12.241 3.879 -0.801 1.00 97.69 89 ALA A C 1
ATOM 672 O O . ALA A 1 89 ? 11.091 4.014 -0.385 1.00 97.69 89 ALA A O 1
ATOM 673 N N . PHE A 1 90 ? 13.171 4.824 -0.588 1.00 98.12 90 PHE A N 1
ATOM 674 C CA . PHE A 1 90 ? 12.872 6.094 0.099 1.00 98.12 90 PHE A CA 1
ATOM 675 C C . PHE A 1 90 ? 11.857 6.936 -0.684 1.00 98.12 90 PHE A C 1
ATOM 677 O O . PHE A 1 90 ? 10.987 7.570 -0.081 1.00 98.12 90 PHE A O 1
ATOM 684 N N . GLY A 1 91 ? 11.945 6.909 -2.017 1.00 97.69 91 GLY A N 1
ATOM 685 C CA . GLY A 1 91 ? 10.965 7.515 -2.916 1.00 97.69 91 GLY A CA 1
ATOM 686 C C . GLY A 1 91 ? 9.604 6.830 -2.839 1.00 97.69 91 GLY A C 1
ATOM 687 O O . GLY A 1 91 ? 8.585 7.510 -2.735 1.00 97.69 91 GLY A O 1
ATOM 688 N N . PHE A 1 92 ? 9.574 5.495 -2.798 1.00 98.31 92 PHE A N 1
ATOM 689 C CA . PHE A 1 92 ? 8.322 4.743 -2.672 1.00 98.31 92 PHE A CA 1
ATOM 690 C C . PHE A 1 92 ? 7.535 5.089 -1.403 1.00 98.31 92 PHE A C 1
ATOM 692 O O . PHE A 1 92 ? 6.306 5.142 -1.437 1.00 98.31 92 PHE A O 1
ATOM 699 N N . GLY A 1 93 ? 8.222 5.400 -0.297 1.00 98.25 93 GLY A N 1
ATOM 700 C CA . GLY A 1 93 ? 7.579 5.837 0.945 1.00 98.25 93 GLY A CA 1
ATOM 701 C C . GLY A 1 93 ? 6.602 7.013 0.771 1.00 98.25 93 GLY A C 1
ATOM 702 O O . GLY A 1 93 ? 5.679 7.157 1.573 1.00 98.25 93 GLY A O 1
ATOM 703 N N . LEU A 1 94 ? 6.746 7.827 -0.286 1.00 98.38 94 LEU A N 1
ATOM 704 C CA . LEU A 1 94 ? 5.804 8.901 -0.623 1.00 98.38 94 LEU A CA 1
ATOM 705 C C . LEU A 1 94 ? 4.378 8.388 -0.890 1.00 98.38 94 LEU A C 1
ATOM 707 O O . LEU A 1 94 ? 3.431 9.079 -0.521 1.00 98.38 94 LEU A O 1
ATOM 711 N N . ALA A 1 95 ? 4.204 7.180 -1.445 1.00 98.50 95 ALA A N 1
ATOM 712 C CA . ALA A 1 95 ? 2.875 6.595 -1.657 1.00 98.50 95 ALA A CA 1
ATOM 713 C C . ALA A 1 95 ? 2.087 6.511 -0.348 1.00 98.50 95 ALA A C 1
ATOM 715 O O . ALA A 1 95 ? 0.939 6.941 -0.276 1.00 98.50 95 ALA A O 1
ATOM 716 N N . PHE A 1 96 ? 2.719 6.008 0.713 1.00 98.25 96 PHE A N 1
ATOM 717 C CA . PHE A 1 96 ? 2.067 5.853 2.011 1.00 98.25 96 PHE A CA 1
ATOM 718 C C . PHE A 1 96 ? 1.838 7.190 2.717 1.00 98.25 96 PHE A C 1
ATOM 720 O O . PHE A 1 96 ? 0.850 7.333 3.435 1.00 98.25 96 PHE A O 1
ATOM 727 N N . ILE A 1 97 ? 2.671 8.205 2.462 1.00 98.38 97 ILE A N 1
ATOM 728 C CA . ILE A 1 97 ? 2.366 9.575 2.897 1.00 98.38 97 ILE A CA 1
ATOM 729 C C . ILE A 1 97 ? 1.076 10.062 2.228 1.00 98.38 97 ILE A C 1
ATOM 731 O O . ILE A 1 97 ? 0.189 10.555 2.924 1.00 98.38 97 ILE A O 1
ATOM 735 N N . PHE A 1 98 ? 0.949 9.913 0.905 1.00 98.31 98 PHE A N 1
ATOM 736 C CA . PHE A 1 98 ? -0.247 10.343 0.175 1.00 98.31 98 PHE A CA 1
ATOM 737 C C . PHE A 1 98 ? -1.496 9.598 0.635 1.00 98.31 98 PHE A C 1
ATOM 739 O O . PHE A 1 98 ? -2.504 10.241 0.914 1.00 98.31 98 PHE A O 1
ATOM 746 N N . ILE A 1 99 ? -1.407 8.282 0.834 1.00 98.12 99 ILE A N 1
ATOM 747 C CA . ILE A 1 99 ? -2.532 7.479 1.322 1.00 98.12 99 ILE A CA 1
ATOM 748 C C . ILE A 1 99 ? -2.976 7.946 2.713 1.00 98.12 99 ILE A C 1
ATOM 750 O O . ILE A 1 99 ? -4.155 8.240 2.925 1.00 98.12 99 ILE A O 1
ATOM 754 N N . VAL A 1 100 ? -2.040 8.064 3.661 1.00 96.44 100 VAL A N 1
ATOM 755 C CA . VAL A 1 100 ? -2.364 8.371 5.062 1.00 96.44 100 VAL A CA 1
ATOM 756 C C . VAL A 1 100 ? -2.822 9.818 5.237 1.00 96.44 100 VAL A C 1
ATOM 758 O O . VAL A 1 100 ? -3.824 10.068 5.910 1.00 96.44 100 VAL A O 1
ATOM 761 N N . VAL A 1 101 ? -2.121 10.782 4.637 1.00 96.12 101 VAL A N 1
ATOM 762 C CA . VAL A 1 101 ? -2.466 12.210 4.753 1.00 96.12 101 VAL A CA 1
ATOM 763 C C . VAL A 1 101 ? -3.682 12.552 3.892 1.00 96.12 101 VAL A C 1
ATOM 765 O O . VAL A 1 101 ? -4.560 13.289 4.339 1.00 96.12 101 VAL A O 1
ATOM 768 N N . GLY A 1 102 ? -3.771 11.985 2.687 1.00 94.69 102 GLY A N 1
ATOM 769 C CA . GLY A 1 102 ? -4.899 12.145 1.765 1.00 94.69 102 GLY A CA 1
ATOM 770 C C . GLY A 1 102 ? -6.160 11.390 2.190 1.00 94.69 102 GLY A C 1
ATOM 771 O O . GLY A 1 102 ? -7.234 11.632 1.640 1.00 94.69 102 GLY A O 1
ATOM 772 N N . ARG A 1 103 ? -6.061 10.521 3.207 1.00 94.50 103 ARG A N 1
ATOM 773 C CA . ARG A 1 103 ? -7.155 9.675 3.718 1.00 94.50 103 ARG A CA 1
ATOM 774 C C . ARG A 1 103 ? -7.769 8.785 2.629 1.00 94.50 103 ARG A C 1
ATOM 776 O O . ARG A 1 103 ? -8.983 8.521 2.647 1.00 94.50 103 ARG A O 1
ATOM 783 N N . SER A 1 104 ? -6.923 8.344 1.700 1.00 96.69 104 SER A N 1
ATOM 784 C CA . SER A 1 104 ? -7.258 7.395 0.644 1.00 96.69 104 SER A CA 1
ATOM 785 C C . SER A 1 104 ? -7.563 6.021 1.244 1.00 96.69 104 SER A C 1
ATOM 787 O O . SER A 1 104 ? -7.226 5.730 2.388 1.00 96.69 104 SER A O 1
ATOM 789 N N . GLU A 1 105 ? -8.254 5.165 0.492 1.00 97.44 105 GLU A N 1
ATOM 790 C CA . GLU A 1 105 ? -8.740 3.881 1.009 1.00 97.44 105 GLU A CA 1
ATOM 791 C C . GLU A 1 105 ? -8.048 2.711 0.302 1.00 97.44 105 GLU A C 1
ATOM 793 O O . GLU A 1 105 ? -8.554 2.156 -0.682 1.00 97.44 105 GLU A O 1
ATOM 798 N N . LEU A 1 106 ? -6.864 2.356 0.802 1.00 97.94 106 LEU A N 1
ATOM 799 C CA . LEU A 1 106 ? -6.084 1.216 0.326 1.00 97.94 106 LEU A CA 1
ATOM 800 C C . LEU A 1 106 ? -6.591 -0.089 0.960 1.00 97.94 106 LEU A C 1
ATOM 802 O O . LEU A 1 106 ? -6.809 -0.164 2.168 1.00 97.94 106 LEU A O 1
ATOM 806 N N . PHE A 1 107 ? -6.746 -1.148 0.162 1.00 98.19 107 PHE A N 1
ATOM 807 C CA . PHE A 1 107 ? -7.242 -2.450 0.627 1.00 98.19 107 PHE A CA 1
ATOM 808 C C . PHE A 1 107 ? -6.516 -2.986 1.873 1.00 98.19 107 PHE A C 1
ATOM 810 O O . PHE A 1 107 ? -7.163 -3.418 2.825 1.00 98.19 107 PHE A O 1
ATOM 817 N N . THR A 1 108 ? -5.186 -2.927 1.898 1.00 96.62 108 THR A N 1
ATOM 818 C CA . THR A 1 108 ? -4.361 -3.531 2.957 1.00 96.62 108 THR A CA 1
ATOM 819 C C . THR A 1 108 ? -4.370 -2.766 4.278 1.00 96.62 108 THR A C 1
ATOM 821 O O . THR A 1 108 ? -4.011 -3.331 5.308 1.00 96.62 108 THR A O 1
ATOM 824 N N . GLU A 1 109 ? -4.855 -1.522 4.299 1.00 95.00 109 GLU A N 1
ATOM 825 C CA . GLU A 1 109 ? -5.053 -0.771 5.545 1.00 95.00 109 GLU A CA 1
ATOM 826 C C . GLU A 1 109 ? -6.321 -1.194 6.303 1.00 95.00 109 GLU A C 1
ATOM 828 O O . GLU A 1 109 ? -6.529 -0.842 7.466 1.00 95.00 109 GLU A O 1
ATOM 833 N N . ASN A 1 110 ? -7.180 -1.989 5.662 1.00 95.06 110 ASN A N 1
ATOM 834 C CA . ASN A 1 110 ? -8.506 -2.322 6.167 1.00 95.06 110 ASN A CA 1
ATOM 835 C C . ASN A 1 110 ? -8.563 -3.608 6.999 1.00 95.06 110 ASN A C 1
ATOM 837 O O . ASN A 1 110 ? -9.649 -4.143 7.235 1.00 95.06 110 ASN A O 1
ATOM 841 N N . PHE A 1 111 ? -7.417 -4.120 7.452 1.00 95.44 111 PHE A N 1
ATOM 842 C CA . PHE A 1 111 ? -7.338 -5.382 8.198 1.00 95.44 111 PHE A CA 1
ATOM 843 C C . PHE A 1 111 ? -7.420 -5.221 9.712 1.00 95.44 111 PHE A C 1
ATOM 845 O O . PHE A 1 111 ? -7.742 -6.189 10.398 1.00 95.44 111 PHE A O 1
ATOM 852 N N . LEU A 1 112 ? -7.160 -4.026 10.243 1.00 93.19 112 LEU A N 1
ATOM 853 C CA . LEU A 1 112 ? -7.263 -3.744 11.676 1.00 93.19 112 LEU A CA 1
ATOM 854 C C . LEU A 1 112 ? -8.379 -2.751 11.958 1.00 93.19 112 LEU A C 1
ATOM 856 O O . LEU A 1 112 ? -9.341 -3.096 12.641 1.00 93.19 112 LEU A O 1
ATOM 860 N N . VAL A 1 113 ? -8.277 -1.547 11.395 1.00 92.50 113 VAL A N 1
ATOM 861 C CA . VAL A 1 113 ? -9.123 -0.403 11.762 1.00 92.50 113 VAL A CA 1
ATOM 862 C C . VAL A 1 113 ? -10.625 -0.694 11.587 1.00 92.50 113 VAL A C 1
ATOM 864 O O . VAL A 1 113 ? -11.375 -0.531 12.544 1.00 92.50 113 VAL A O 1
ATOM 867 N N . PRO A 1 114 ? -11.113 -1.242 10.457 1.00 92.94 114 PRO A N 1
ATOM 868 C CA . PRO A 1 114 ? -12.532 -1.593 10.330 1.00 92.94 114 PRO A CA 1
ATOM 869 C C . PRO A 1 114 ? -12.953 -2.795 11.192 1.00 92.94 114 PRO A C 1
ATOM 871 O O . PRO A 1 114 ? -14.119 -2.906 11.570 1.00 92.94 114 PRO A O 1
ATOM 874 N N . ILE A 1 115 ? -12.029 -3.713 11.506 1.00 92.75 115 ILE A N 1
ATOM 875 C CA . ILE A 1 115 ? -12.332 -4.902 12.316 1.00 92.75 115 ILE A CA 1
ATOM 876 C C . ILE A 1 115 ? -12.610 -4.512 13.773 1.00 92.75 115 ILE A C 1
ATOM 878 O O . ILE A 1 115 ? -13.533 -5.064 14.376 1.00 92.75 115 ILE A O 1
ATOM 882 N N . THR A 1 116 ? -11.880 -3.543 14.336 1.00 89.19 116 THR A N 1
ATOM 883 C CA . THR A 1 116 ? -12.113 -3.071 15.718 1.00 89.19 116 THR A CA 1
ATOM 884 C C . THR A 1 116 ? -13.495 -2.428 15.899 1.00 89.19 116 THR A C 1
ATOM 886 O O . THR A 1 116 ? -14.027 -2.409 17.010 1.00 89.19 116 THR A O 1
ATOM 889 N N . ALA A 1 117 ? -14.109 -1.963 14.807 1.00 89.56 117 ALA A N 1
ATOM 890 C CA . ALA A 1 117 ? -15.446 -1.377 14.756 1.00 89.56 117 ALA A CA 1
ATOM 891 C C . ALA A 1 117 ? -16.589 -2.385 14.534 1.00 89.56 117 ALA A C 1
ATOM 893 O O . ALA A 1 117 ? -17.763 -2.001 14.508 1.00 89.56 117 ALA A O 1
ATOM 894 N N . LEU A 1 118 ? -16.300 -3.683 14.385 1.00 90.12 118 LEU A N 1
ATOM 895 C CA . LEU A 1 118 ? -17.342 -4.685 14.164 1.00 90.12 118 LEU A CA 1
ATOM 896 C C . LEU A 1 118 ? -18.266 -4.824 15.381 1.00 90.12 118 LEU A C 1
ATOM 898 O O . LEU A 1 118 ? -17.908 -5.355 16.431 1.00 90.1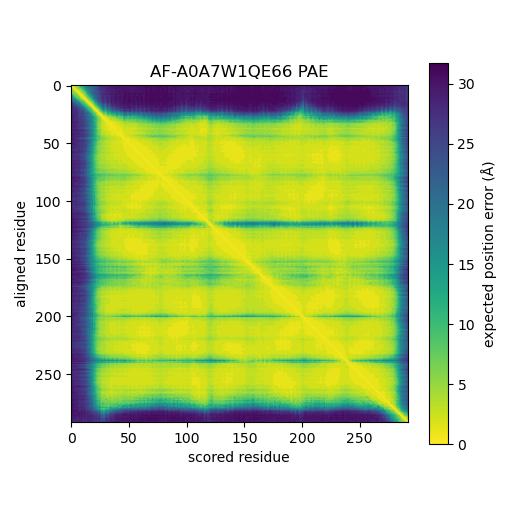2 118 LEU A O 1
ATOM 902 N N . ARG A 1 119 ? -19.522 -4.407 15.205 1.00 83.69 119 ARG A N 1
ATOM 903 C CA . ARG A 1 119 ? -20.616 -4.648 16.158 1.00 83.69 119 ARG A CA 1
ATOM 904 C C . ARG A 1 119 ? -21.328 -5.965 15.836 1.00 83.69 119 ARG A C 1
ATOM 906 O O . ARG A 1 119 ? -21.332 -6.405 14.685 1.00 83.69 119 ARG A O 1
ATOM 913 N N . ARG A 1 120 ? -21.986 -6.576 16.832 1.00 73.81 120 ARG A N 1
ATOM 914 C CA . ARG A 1 120 ? -22.853 -7.752 16.617 1.00 73.81 120 ARG A CA 1
ATOM 915 C C . ARG A 1 120 ? -23.989 -7.384 15.654 1.00 73.81 120 ARG A C 1
ATOM 917 O O . ARG A 1 120 ? -24.895 -6.646 16.023 1.00 73.81 120 ARG A O 1
ATOM 924 N N . GLY A 1 121 ? -23.949 -7.907 14.431 1.00 72.62 121 GLY A N 1
ATOM 925 C CA . GLY A 1 121 ? -24.992 -7.691 13.430 1.00 72.62 121 GLY A CA 1
ATOM 926 C C . GLY A 1 121 ? -24.531 -8.048 12.018 1.00 72.62 121 GLY A C 1
ATOM 927 O O . GLY A 1 121 ? -23.347 -8.006 11.707 1.00 72.62 121 GLY A O 1
ATOM 928 N N . LYS A 1 122 ? -25.476 -8.403 11.140 1.00 77.00 122 LYS A N 1
ATOM 929 C CA . LYS A 1 122 ? -25.166 -8.751 9.740 1.00 77.00 122 LYS A CA 1
ATOM 930 C C . LYS A 1 122 ? -24.726 -7.533 8.914 1.00 77.00 122 LYS A C 1
ATOM 932 O O . LYS A 1 122 ? -23.933 -7.679 7.993 1.00 77.00 122 LYS A O 1
ATOM 937 N N . LEU A 1 123 ? -25.220 -6.339 9.252 1.00 80.88 123 LEU A N 1
ATOM 938 C CA . LEU A 1 123 ? -24.984 -5.120 8.475 1.00 80.88 123 LEU A CA 1
ATOM 939 C C . LEU A 1 123 ? -23.515 -4.671 8.502 1.00 80.88 123 LEU A C 1
ATOM 941 O O . LEU A 1 123 ? -22.961 -4.366 7.453 1.00 80.88 123 LEU A O 1
ATOM 945 N N . THR A 1 124 ? -22.873 -4.669 9.671 1.00 86.56 124 THR A N 1
ATOM 946 C CA . THR A 1 124 ? -21.455 -4.297 9.832 1.00 86.56 124 THR A CA 1
ATOM 947 C C . THR A 1 124 ? -20.532 -5.261 9.089 1.00 86.56 124 THR A C 1
ATOM 949 O O . THR A 1 124 ? -19.623 -4.821 8.392 1.00 86.56 124 THR A O 1
ATOM 952 N N . LEU A 1 125 ? -20.821 -6.567 9.137 1.00 90.44 125 LEU A N 1
ATOM 953 C CA . LEU A 1 125 ? -20.081 -7.570 8.368 1.00 90.44 125 LEU A CA 1
ATOM 954 C C . LEU A 1 125 ? -20.247 -7.374 6.853 1.00 90.44 125 LEU A C 1
ATOM 956 O O . LEU A 1 125 ? -19.270 -7.448 6.115 1.00 90.44 125 LEU A O 1
ATOM 960 N N . MET A 1 126 ? -21.462 -7.072 6.380 1.00 91.88 126 MET A N 1
ATOM 961 C CA . MET A 1 126 ? -21.689 -6.754 4.965 1.00 91.88 126 MET A CA 1
ATOM 962 C C . MET A 1 126 ? -20.915 -5.508 4.524 1.00 91.88 126 MET A C 1
ATOM 964 O O . MET A 1 126 ? -20.384 -5.495 3.417 1.00 91.88 126 MET A O 1
ATOM 968 N N . ARG A 1 127 ? -20.819 -4.475 5.373 1.00 93.69 127 ARG A N 1
ATOM 969 C CA . ARG A 1 127 ? -20.016 -3.272 5.092 1.00 93.69 127 ARG A CA 1
ATOM 970 C C . ARG A 1 127 ? -18.526 -3.587 5.013 1.00 93.69 127 ARG A C 1
ATOM 972 O O . ARG A 1 127 ? -17.873 -3.100 4.099 1.00 93.69 127 ARG A O 1
ATOM 979 N N . LEU A 1 128 ? -18.018 -4.449 5.893 1.00 95.19 128 LEU A N 1
ATOM 980 C CA . LEU A 1 128 ? -16.627 -4.899 5.847 1.00 95.19 128 LEU A CA 1
ATOM 981 C C . LEU A 1 128 ? -16.320 -5.679 4.562 1.00 95.19 128 LEU A C 1
ATOM 983 O O . LEU A 1 128 ? -15.339 -5.394 3.884 1.00 95.19 128 LEU A O 1
ATOM 987 N N . VAL A 1 129 ? -17.189 -6.617 4.177 1.00 94.94 129 VAL A N 1
ATOM 988 C CA . VAL A 1 129 ? -17.038 -7.353 2.910 1.00 94.94 129 VAL A CA 1
ATOM 989 C C . VAL A 1 129 ? -17.127 -6.401 1.715 1.00 94.94 129 VAL A C 1
ATOM 991 O O . VAL A 1 129 ? -16.355 -6.527 0.768 1.00 94.94 129 VAL A O 1
ATOM 994 N N . GLN A 1 130 ? -18.027 -5.414 1.754 1.00 95.50 130 GLN A N 1
ATOM 995 C CA . GLN A 1 130 ? -18.121 -4.387 0.716 1.00 95.50 130 GLN A CA 1
ATOM 996 C C . GLN A 1 130 ? -16.819 -3.574 0.615 1.00 95.50 130 GLN A C 1
ATOM 998 O O . GLN A 1 130 ? -16.338 -3.324 -0.485 1.00 95.50 130 GLN A O 1
ATOM 1003 N N . LEU A 1 131 ? -16.227 -3.196 1.748 1.00 96.38 131 LEU A N 1
ATOM 1004 C CA . LEU A 1 131 ? -14.943 -2.502 1.810 1.00 96.38 131 LEU A CA 1
ATOM 1005 C C . LEU A 1 131 ? -13.826 -3.352 1.191 1.00 96.38 131 LEU A C 1
ATOM 1007 O O . LEU A 1 131 ? -13.136 -2.880 0.292 1.00 96.38 131 LEU A O 1
ATOM 1011 N N . TRP A 1 132 ? -13.701 -4.622 1.584 1.00 96.94 132 TRP A N 1
ATOM 1012 C CA . TRP A 1 132 ? -12.677 -5.547 1.075 1.00 96.94 132 TRP A CA 1
ATOM 1013 C C . TRP A 1 132 ? -12.864 -5.983 -0.379 1.00 96.94 132 TRP A C 1
ATOM 1015 O O . TRP A 1 132 ? -11.926 -6.493 -0.977 1.00 96.94 132 TRP A O 1
ATOM 1025 N N . THR A 1 133 ? -14.045 -5.787 -0.963 1.00 96.62 133 THR A N 1
ATOM 1026 C CA . THR A 1 133 ? -14.300 -6.105 -2.378 1.00 96.62 133 THR A CA 1
ATOM 1027 C C . THR A 1 133 ? -14.165 -4.880 -3.272 1.00 96.62 133 THR A C 1
ATOM 1029 O O . THR A 1 133 ? -13.526 -4.960 -4.317 1.00 96.62 133 THR A O 1
ATOM 1032 N N . ILE A 1 134 ? -14.711 -3.729 -2.865 1.00 98.12 134 ILE A N 1
ATOM 1033 C CA . ILE A 1 134 ? -14.630 -2.494 -3.656 1.00 98.12 134 ILE A CA 1
ATOM 1034 C C . ILE A 1 134 ? -13.211 -1.925 -3.635 1.00 98.12 134 ILE A C 1
ATOM 1036 O O . ILE A 1 134 ? -12.718 -1.529 -4.689 1.00 98.12 134 ILE A O 1
ATOM 1040 N N . SER A 1 135 ? -12.550 -1.890 -2.472 1.00 98.31 135 SER A N 1
ATOM 1041 C CA . SER A 1 135 ? -11.244 -1.230 -2.361 1.00 98.31 135 SER A CA 1
ATOM 1042 C C . SER A 1 135 ? -10.176 -1.805 -3.293 1.00 98.31 135 SER A C 1
ATOM 1044 O O . SER A 1 135 ? -9.659 -1.016 -4.081 1.00 98.31 135 SER A O 1
ATOM 1046 N N . PRO A 1 136 ? -9.879 -3.122 -3.337 1.00 98.56 136 PRO A N 1
ATOM 1047 C CA . PRO A 1 136 ? -8.822 -3.616 -4.215 1.00 98.56 136 PRO A CA 1
ATOM 1048 C C . PRO A 1 136 ? -9.168 -3.423 -5.694 1.00 98.56 136 PRO A C 1
ATOM 1050 O O . PRO A 1 136 ? -8.296 -3.055 -6.474 1.00 98.56 136 PRO A O 1
ATOM 1053 N N . VAL A 1 137 ? -10.438 -3.590 -6.082 1.00 98.50 137 VAL A N 1
ATOM 1054 C CA . VAL A 1 137 ? -10.879 -3.362 -7.467 1.00 98.50 137 VAL A CA 1
ATOM 1055 C C . VAL A 1 137 ? -10.626 -1.913 -7.873 1.00 98.50 137 VAL A C 1
ATOM 1057 O O . VAL A 1 137 ? -10.007 -1.659 -8.902 1.00 98.50 137 VAL A O 1
ATOM 1060 N N . MET A 1 138 ? -11.054 -0.955 -7.052 1.00 98.75 138 MET A N 1
ATOM 1061 C CA . MET A 1 138 ? -10.869 0.463 -7.351 1.00 98.75 138 MET A CA 1
ATOM 1062 C C . MET A 1 138 ? -9.401 0.893 -7.246 1.00 98.75 138 MET A C 1
ATOM 1064 O O . MET A 1 138 ? -8.971 1.699 -8.065 1.00 98.75 138 MET A O 1
ATOM 1068 N N . ASN A 1 139 ? -8.616 0.325 -6.319 1.00 98.88 139 ASN A N 1
ATOM 1069 C CA . ASN A 1 139 ? -7.170 0.553 -6.236 1.00 98.88 139 ASN A CA 1
ATOM 1070 C C . ASN A 1 139 ? -6.481 0.139 -7.548 1.00 98.88 139 ASN A C 1
ATOM 1072 O O . ASN A 1 139 ? -5.724 0.923 -8.118 1.00 98.88 139 ASN A O 1
ATOM 1076 N N . ILE A 1 140 ? -6.776 -1.062 -8.062 1.00 98.75 140 ILE A N 1
ATOM 1077 C CA . ILE A 1 140 ? -6.197 -1.542 -9.323 1.00 98.75 140 ILE A CA 1
ATOM 1078 C C . ILE A 1 140 ? -6.698 -0.723 -10.512 1.00 98.75 140 ILE A C 1
ATOM 1080 O O . ILE A 1 140 ? -5.892 -0.362 -11.364 1.00 98.75 140 ILE A O 1
ATOM 1084 N N . LEU A 1 141 ? -7.986 -0.369 -10.575 1.00 98.69 141 LEU A N 1
ATOM 1085 C CA . LEU A 1 141 ? -8.523 0.466 -11.658 1.00 98.69 141 LEU A CA 1
ATOM 1086 C C . LEU A 1 141 ? -7.883 1.860 -11.689 1.00 98.69 141 LEU A C 1
ATOM 1088 O O . LEU A 1 141 ? -7.482 2.319 -12.757 1.00 98.69 141 LEU A O 1
ATOM 1092 N N . GLY A 1 142 ? -7.763 2.515 -10.531 1.00 98.62 142 GLY A N 1
ATOM 1093 C CA . GLY A 1 142 ? -7.103 3.813 -10.409 1.00 98.62 142 GLY A CA 1
ATOM 1094 C C . GLY A 1 142 ? -5.638 3.730 -10.819 1.00 98.62 142 GLY A C 1
ATOM 1095 O O . GLY A 1 142 ? -5.205 4.440 -11.725 1.00 98.62 142 GLY A O 1
ATOM 1096 N N . GLY A 1 143 ? -4.887 2.797 -10.233 1.00 98.50 143 GLY A N 1
ATOM 1097 C CA . GLY A 1 143 ? -3.483 2.615 -10.585 1.00 98.50 143 GLY A CA 1
ATOM 1098 C C . GLY A 1 143 ? -3.297 2.296 -12.071 1.00 98.50 143 GLY A C 1
ATOM 1099 O O . GLY A 1 143 ? -2.518 2.961 -12.741 1.00 98.50 143 GLY A O 1
ATOM 1100 N N . THR A 1 144 ? -4.089 1.380 -12.634 1.00 98.19 144 THR A N 1
ATOM 1101 C CA . THR A 1 144 ? -4.039 1.037 -14.067 1.00 98.19 144 THR A CA 1
ATOM 1102 C C . THR A 1 144 ? -4.310 2.250 -14.953 1.00 98.19 144 THR A C 1
ATOM 1104 O O . THR A 1 144 ? -3.591 2.467 -15.925 1.00 98.19 144 THR A O 1
ATOM 1107 N N . ALA A 1 145 ? -5.309 3.075 -14.624 1.00 98.19 145 ALA A N 1
ATOM 1108 C CA . ALA A 1 145 ? -5.593 4.289 -15.385 1.00 98.19 145 ALA A CA 1
ATOM 1109 C C . ALA A 1 145 ? -4.389 5.243 -15.401 1.00 98.19 145 ALA A C 1
ATOM 1111 O O . ALA A 1 145 ? -4.042 5.770 -16.458 1.00 98.19 145 ALA A O 1
ATOM 1112 N N . LEU A 1 146 ? -3.712 5.421 -14.261 1.00 97.25 146 LEU A N 1
ATOM 1113 C CA . LEU A 1 146 ? -2.519 6.261 -14.195 1.00 97.25 146 LEU A CA 1
ATOM 1114 C C . LEU A 1 146 ? -1.323 5.620 -14.913 1.00 97.25 146 LEU A C 1
ATOM 1116 O O . LEU A 1 146 ? -0.627 6.326 -15.639 1.00 97.25 146 LEU A O 1
ATOM 1120 N N . ILE A 1 147 ? -1.135 4.299 -14.804 1.00 96.19 147 ILE A N 1
ATOM 1121 C CA . ILE A 1 147 ? -0.118 3.534 -15.548 1.00 96.19 147 ILE A CA 1
ATOM 1122 C C . ILE A 1 147 ? -0.263 3.775 -17.049 1.00 96.19 147 ILE A C 1
ATOM 1124 O O . ILE A 1 147 ? 0.726 4.075 -17.715 1.00 96.19 147 ILE A O 1
ATOM 1128 N N . LEU A 1 148 ? -1.480 3.694 -17.592 1.00 95.12 148 LEU A N 1
ATOM 1129 C CA . LEU A 1 148 ? -1.727 3.921 -19.018 1.00 95.12 148 LEU A CA 1
ATOM 1130 C C . LEU A 1 148 ? -1.305 5.326 -19.465 1.00 95.12 148 LEU A C 1
ATOM 1132 O O . LEU A 1 148 ? -0.765 5.472 -20.560 1.00 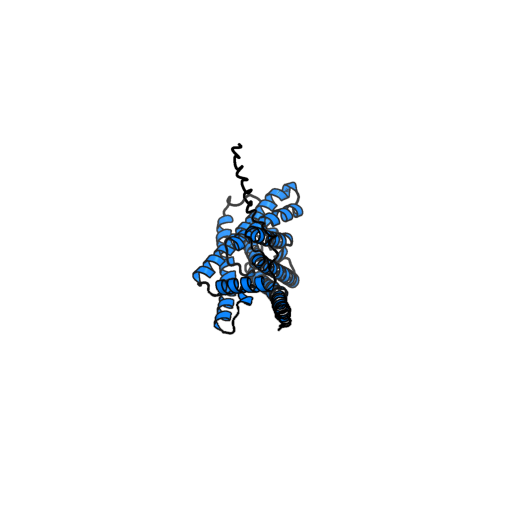95.12 148 LEU A O 1
ATOM 1136 N N . ILE A 1 149 ? -1.507 6.336 -18.616 1.00 95.06 149 ILE A N 1
ATOM 1137 C CA . ILE A 1 149 ? -1.104 7.718 -18.894 1.00 95.06 149 ILE A CA 1
ATOM 1138 C C . ILE A 1 149 ? 0.421 7.841 -18.866 1.00 95.06 149 ILE A C 1
ATOM 1140 O O . ILE A 1 149 ? 1.020 8.288 -19.844 1.00 95.06 149 ILE A O 1
ATOM 1144 N N . VAL A 1 150 ? 1.061 7.420 -17.772 1.00 93.44 150 VAL A N 1
ATOM 1145 C CA . VAL A 1 150 ? 2.511 7.604 -17.577 1.00 93.44 150 VAL A CA 1
ATOM 1146 C C . VAL A 1 150 ? 3.360 6.686 -18.452 1.00 93.44 150 VAL A C 1
ATOM 1148 O O . VAL A 1 150 ? 4.529 6.967 -18.678 1.00 93.44 150 VAL A O 1
ATOM 1151 N N . SER A 1 151 ? 2.769 5.626 -19.00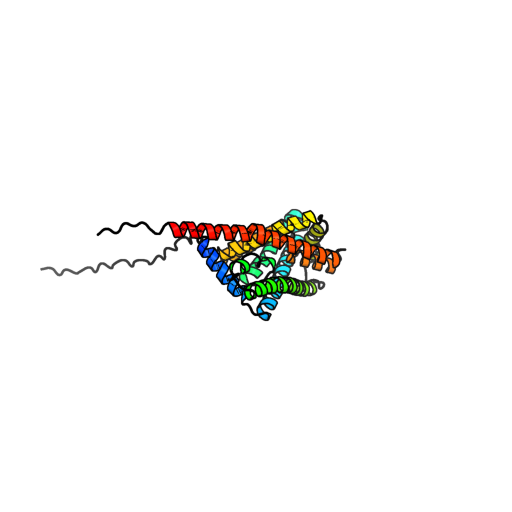2 1.00 90.31 151 SER A N 1
ATOM 1152 C CA . SER A 1 151 ? 3.425 4.763 -19.989 1.00 90.31 151 SER A CA 1
ATOM 1153 C C . SER A 1 151 ? 3.433 5.348 -21.405 1.00 90.31 151 SER A C 1
ATOM 1155 O O . SER A 1 151 ? 3.848 4.675 -22.350 1.00 90.31 151 SER A O 1
ATOM 1157 N N . THR A 1 152 ? 2.942 6.576 -21.582 1.00 91.44 152 THR A N 1
ATOM 1158 C CA . THR A 1 152 ? 3.095 7.317 -22.837 1.00 91.44 152 THR A CA 1
ATOM 1159 C C . THR A 1 152 ? 4.555 7.728 -23.014 1.00 91.44 152 THR A C 1
ATOM 1161 O O . THR A 1 152 ? 5.211 8.164 -22.066 1.00 91.44 152 THR A O 1
ATOM 1164 N N . GLU A 1 153 ? 5.065 7.585 -24.236 1.00 87.69 153 GLU A N 1
ATOM 1165 C CA . GLU A 1 153 ? 6.447 7.920 -24.578 1.00 87.69 153 GLU A CA 1
ATOM 1166 C C . GLU A 1 153 ? 6.794 9.361 -24.169 1.00 87.69 153 GLU A C 1
ATOM 1168 O O . GLU A 1 153 ? 6.023 10.293 -24.404 1.00 87.69 153 GLU A O 1
ATOM 1173 N N . GLY A 1 154 ? 7.946 9.533 -23.516 1.00 88.19 154 GLY A N 1
ATOM 1174 C CA . GLY A 1 154 ? 8.438 10.830 -23.047 1.00 88.19 154 GLY A CA 1
ATOM 1175 C C . GLY A 1 154 ? 7.842 11.338 -21.728 1.00 88.19 154 GLY A C 1
ATOM 1176 O O . GLY A 1 154 ? 8.302 12.367 -21.237 1.00 88.19 154 GLY A O 1
ATOM 1177 N N . VAL A 1 155 ? 6.858 10.652 -21.126 1.00 92.62 155 VAL A N 1
ATOM 1178 C CA . VAL A 1 155 ? 6.298 11.067 -19.823 1.00 92.62 155 VAL A CA 1
ATOM 1179 C C . VAL A 1 155 ? 7.226 10.705 -18.665 1.00 92.62 155 VAL A C 1
ATOM 1181 O O . VAL A 1 155 ? 7.466 11.532 -17.786 1.00 92.62 155 VAL A O 1
ATOM 1184 N N . LEU A 1 156 ? 7.746 9.476 -18.652 1.00 91.44 156 LEU A N 1
ATOM 1185 C CA . LEU A 1 156 ? 8.717 9.033 -17.654 1.00 91.44 156 LEU A CA 1
ATOM 1186 C C . LEU A 1 156 ? 10.150 9.190 -18.186 1.00 91.44 156 LEU A C 1
ATOM 1188 O O . LEU A 1 156 ? 10.377 8.952 -19.375 1.00 91.44 156 LEU A O 1
ATOM 1192 N N . PRO A 1 157 ? 11.122 9.549 -17.325 1.00 89.94 157 PRO A N 1
ATOM 1193 C CA . PRO A 1 157 ? 12.533 9.548 -17.698 1.00 89.94 157 PRO A CA 1
ATOM 1194 C C . PRO A 1 157 ? 13.001 8.185 -18.228 1.00 89.94 157 PRO A C 1
ATOM 1196 O O . PRO A 1 157 ? 12.490 7.133 -17.832 1.00 89.94 157 PRO A O 1
ATOM 1199 N N . GLU A 1 158 ? 14.010 8.195 -19.102 1.00 86.69 158 GLU A N 1
ATOM 1200 C CA . GLU A 1 158 ? 14.628 6.959 -19.588 1.00 86.69 158 GLU A CA 1
ATOM 1201 C C . GLU A 1 158 ? 15.158 6.104 -18.427 1.00 86.69 158 GLU A C 1
ATOM 1203 O O . GLU A 1 158 ? 15.707 6.608 -17.447 1.00 86.69 158 GLU A O 1
ATOM 1208 N N . GLY A 1 159 ? 14.983 4.787 -18.540 1.00 86.31 159 GLY A N 1
ATOM 1209 C CA . GLY A 1 159 ? 15.395 3.828 -17.513 1.00 86.31 159 GLY A CA 1
ATOM 1210 C C . GLY A 1 159 ? 14.419 3.671 -16.341 1.00 86.31 159 GLY A C 1
ATOM 1211 O O . GLY A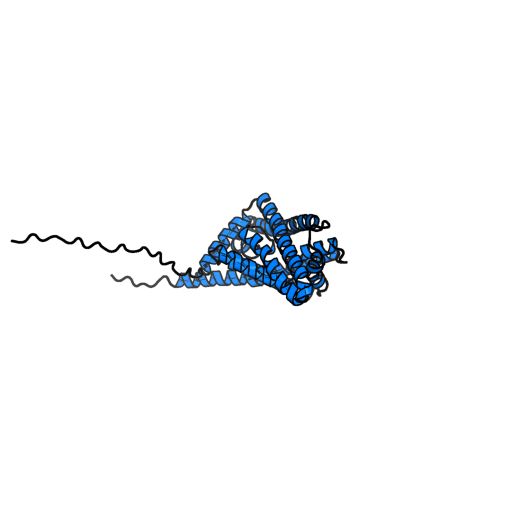 1 159 ? 14.507 2.660 -15.646 1.00 86.31 159 GLY A O 1
ATOM 1212 N N . THR A 1 160 ? 13.449 4.579 -16.153 1.00 88.12 160 THR A N 1
ATOM 1213 C CA . THR A 1 160 ? 12.445 4.463 -15.077 1.00 88.12 160 THR A CA 1
ATOM 1214 C C . THR A 1 160 ? 11.626 3.184 -15.205 1.00 88.12 160 THR A C 1
ATOM 1216 O O . THR A 1 160 ? 11.442 2.486 -14.214 1.00 88.12 160 THR A O 1
ATOM 1219 N N . ALA A 1 161 ? 11.155 2.859 -16.414 1.00 86.06 161 ALA A N 1
ATOM 1220 C CA . ALA A 1 161 ? 10.353 1.660 -16.633 1.00 86.06 161 ALA A CA 1
ATOM 1221 C C . ALA A 1 161 ? 11.116 0.386 -16.230 1.00 86.06 161 ALA A C 1
ATOM 1223 O O . ALA A 1 161 ? 10.654 -0.247 -15.291 1.00 86.06 161 ALA A O 1
ATOM 1224 N N . PRO A 1 162 ? 12.299 0.051 -16.792 1.00 86.44 162 PRO A N 1
ATOM 1225 C CA . PRO A 1 162 ? 13.082 -1.113 -16.359 1.00 86.44 162 PRO A CA 1
ATOM 1226 C C . PRO A 1 162 ? 13.305 -1.216 -14.845 1.00 86.44 162 PRO A C 1
ATOM 1228 O O . PRO A 1 162 ? 13.225 -2.312 -14.302 1.00 86.44 162 PRO A O 1
ATOM 1231 N N . ALA A 1 163 ? 13.537 -0.091 -14.161 1.00 87.69 163 ALA A N 1
ATOM 1232 C CA . ALA A 1 163 ? 13.729 -0.072 -12.713 1.00 87.69 163 ALA A CA 1
ATOM 1233 C C . ALA A 1 163 ? 12.458 -0.439 -11.922 1.00 87.69 163 ALA A C 1
ATOM 1235 O O . ALA A 1 163 ? 12.554 -1.062 -10.873 1.00 87.69 163 ALA A O 1
ATOM 1236 N N . ILE A 1 164 ? 11.268 -0.092 -12.424 1.00 86.44 164 ILE A N 1
ATOM 1237 C CA . ILE A 1 164 ? 9.985 -0.512 -11.828 1.00 86.44 164 ILE A CA 1
ATOM 1238 C C . ILE A 1 164 ? 9.793 -2.030 -11.960 1.00 86.44 164 ILE A C 1
ATOM 1240 O O . ILE A 1 164 ? 9.207 -2.666 -11.088 1.00 86.44 164 ILE A O 1
ATOM 1244 N N . LEU A 1 165 ? 10.274 -2.621 -13.057 1.00 85.19 165 LEU A N 1
ATOM 1245 C CA . LEU A 1 165 ? 10.004 -4.024 -13.388 1.00 85.19 165 LEU A CA 1
ATOM 1246 C C . LEU A 1 165 ? 10.789 -5.011 -12.528 1.00 85.19 165 LEU A C 1
ATOM 1248 O O . LEU A 1 165 ? 10.391 -6.169 -12.444 1.00 85.19 165 LEU A O 1
ATOM 1252 N N . GLU A 1 166 ? 11.880 -4.574 -11.895 1.00 82.62 166 GLU A N 1
ATOM 1253 C CA . GLU A 1 166 ? 12.753 -5.447 -11.107 1.00 82.62 166 GLU A CA 1
ATOM 1254 C C . GLU A 1 166 ? 11.981 -6.158 -9.986 1.00 82.62 166 GLU A C 1
ATOM 1256 O O . GLU A 1 166 ? 12.100 -7.374 -9.832 1.00 82.62 166 GLU A O 1
ATOM 1261 N N . THR A 1 167 ? 11.121 -5.439 -9.259 1.00 79.62 167 THR A N 1
ATOM 1262 C CA . THR A 1 167 ? 10.288 -6.031 -8.201 1.00 79.62 167 THR A CA 1
ATOM 1263 C C . THR A 1 167 ? 9.204 -6.948 -8.768 1.00 79.62 167 THR A C 1
ATOM 1265 O O . THR A 1 167 ? 9.001 -8.039 -8.233 1.00 79.62 167 THR A O 1
ATOM 1268 N N . ALA A 1 168 ? 8.551 -6.565 -9.870 1.00 84.06 168 ALA A N 1
ATOM 1269 C CA . ALA A 1 168 ? 7.536 -7.400 -10.517 1.00 84.06 168 ALA A CA 1
ATOM 1270 C C . ALA A 1 168 ? 8.110 -8.748 -10.975 1.00 84.06 168 ALA A C 1
ATOM 1272 O O . ALA A 1 168 ? 7.541 -9.788 -10.657 1.00 84.06 168 ALA A O 1
ATOM 1273 N N . VAL A 1 169 ? 9.254 -8.727 -11.666 1.00 87.50 169 VAL A N 1
ATOM 1274 C CA . VAL A 1 169 ? 9.948 -9.936 -12.136 1.00 87.50 169 VAL A CA 1
ATOM 1275 C C . VAL A 1 169 ? 10.447 -10.763 -10.955 1.00 87.50 169 VAL A C 1
ATOM 1277 O O . VAL A 1 169 ? 10.227 -11.967 -10.920 1.00 87.50 169 VAL A O 1
ATOM 1280 N N . HIS A 1 170 ? 11.037 -10.124 -9.938 1.00 87.25 170 HIS A N 1
ATOM 1281 C CA . HIS A 1 170 ? 11.491 -10.829 -8.741 1.00 87.25 170 HIS A CA 1
ATOM 1282 C C . HIS A 1 170 ? 10.367 -11.629 -8.075 1.00 87.25 170 HIS A C 1
ATOM 1284 O O . HIS A 1 170 ? 10.592 -12.776 -7.697 1.00 87.25 170 HIS A O 1
ATOM 1290 N N . ILE A 1 171 ? 9.179 -11.034 -7.909 1.00 87.38 171 ILE A N 1
ATOM 1291 C CA . ILE A 1 171 ? 8.039 -11.715 -7.287 1.00 87.38 171 ILE A CA 1
ATOM 1292 C C . ILE A 1 171 ? 7.459 -12.801 -8.193 1.00 87.38 171 ILE A C 1
ATOM 1294 O O . ILE A 1 171 ? 7.099 -13.859 -7.680 1.00 87.38 171 ILE A O 1
ATOM 1298 N N . ASP A 1 172 ? 7.370 -12.556 -9.499 1.00 89.25 172 ASP A N 1
ATOM 1299 C CA . ASP A 1 172 ? 6.882 -13.539 -10.474 1.00 89.25 172 ASP A CA 1
ATOM 1300 C C . ASP A 1 172 ? 7.765 -14.803 -10.505 1.00 89.25 172 ASP A C 1
ATOM 1302 O O . ASP A 1 172 ? 7.258 -15.923 -10.539 1.00 89.25 172 ASP A O 1
ATOM 1306 N N . ASP A 1 173 ? 9.080 -14.631 -10.335 1.00 92.62 173 ASP A N 1
ATOM 1307 C CA . ASP A 1 173 ? 10.060 -15.721 -10.258 1.00 92.62 173 ASP A CA 1
ATOM 1308 C C . ASP A 1 173 ? 10.040 -16.493 -8.920 1.00 92.62 173 ASP A C 1
ATOM 1310 O O . ASP A 1 173 ? 10.673 -17.552 -8.788 1.00 92.62 173 ASP A O 1
ATOM 1314 N N . LEU A 1 174 ? 9.350 -15.995 -7.884 1.00 92.50 174 LEU A N 1
ATOM 1315 C CA . LEU A 1 174 ? 9.302 -16.684 -6.594 1.00 92.50 174 LEU A CA 1
ATOM 1316 C C . LEU A 1 174 ? 8.438 -17.953 -6.670 1.00 92.50 174 LEU A C 1
ATOM 1318 O O . LEU A 1 174 ? 7.318 -17.937 -7.180 1.00 92.50 174 LEU A O 1
ATOM 1322 N N . PRO A 1 175 ? 8.854 -19.049 -6.003 1.00 96.44 175 PRO A N 1
ATOM 1323 C CA . PRO A 1 175 ? 7.949 -20.159 -5.735 1.00 96.44 175 PRO A CA 1
ATOM 1324 C C . PRO A 1 175 ? 6.688 -19.666 -5.012 1.00 96.44 175 PRO A C 1
ATOM 1326 O O . PRO A 1 175 ? 6.792 -18.867 -4.079 1.00 96.44 175 PRO A O 1
ATOM 1329 N N . LEU A 1 176 ? 5.511 -20.206 -5.356 1.00 95.88 176 LEU A N 1
ATOM 1330 C CA . LEU A 1 176 ? 4.217 -19.762 -4.803 1.00 95.88 176 LEU A CA 1
ATOM 1331 C C . LEU A 1 176 ? 4.211 -19.664 -3.268 1.00 95.88 176 LEU A C 1
ATOM 1333 O O . LEU A 1 176 ? 3.642 -18.735 -2.700 1.00 95.88 176 LEU A O 1
ATOM 1337 N N . TRP A 1 177 ? 4.857 -20.613 -2.584 1.00 97.31 177 TRP A N 1
ATOM 1338 C CA . TRP A 1 177 ? 4.954 -20.598 -1.124 1.00 97.31 177 TRP A CA 1
ATOM 1339 C C . TRP A 1 177 ? 5.800 -19.433 -0.591 1.00 97.31 177 TRP A C 1
ATOM 1341 O O . TRP A 1 177 ? 5.439 -18.816 0.411 1.00 97.31 177 TRP A O 1
ATOM 1351 N N . SER A 1 178 ? 6.898 -19.101 -1.270 1.00 97.69 178 SER A N 1
ATOM 1352 C CA . SER A 1 178 ? 7.741 -17.951 -0.935 1.00 97.69 178 SER A CA 1
ATOM 1353 C C . SER A 1 178 ? 7.004 -16.640 -1.201 1.00 97.69 178 SER A C 1
ATOM 1355 O O . SER A 1 178 ? 7.012 -15.759 -0.342 1.00 97.69 178 SER A O 1
ATOM 1357 N N . ALA A 1 179 ? 6.295 -16.536 -2.331 1.00 97.38 179 ALA A N 1
ATOM 1358 C CA . ALA A 1 179 ? 5.451 -15.387 -2.655 1.00 97.38 179 ALA A CA 1
ATOM 1359 C C . ALA A 1 179 ? 4.343 -15.182 -1.605 1.00 97.38 179 ALA A C 1
ATOM 1361 O O . ALA A 1 179 ? 4.103 -14.056 -1.167 1.00 97.38 179 ALA A O 1
ATOM 1362 N N . PHE A 1 180 ? 3.718 -16.269 -1.139 1.00 98.50 180 PHE A N 1
ATOM 1363 C CA . PHE A 1 180 ? 2.722 -16.239 -0.068 1.00 98.50 180 PHE A CA 1
ATOM 1364 C C . PHE A 1 180 ? 3.319 -15.821 1.285 1.00 98.50 180 PHE A C 1
ATOM 1366 O O . PHE A 1 180 ? 2.761 -14.958 1.961 1.00 98.50 180 PHE A O 1
ATOM 1373 N N . CYS A 1 181 ? 4.471 -16.376 1.679 1.00 98.38 181 CYS A N 1
ATOM 1374 C CA . CYS A 1 181 ? 5.165 -15.980 2.909 1.00 98.38 181 CYS A CA 1
ATOM 1375 C C . CYS A 1 181 ? 5.588 -14.503 2.880 1.00 98.38 181 CYS A C 1
ATOM 1377 O O . CYS A 1 181 ? 5.379 -13.787 3.858 1.00 98.38 181 CYS A O 1
ATOM 1379 N N . SER A 1 182 ? 6.124 -14.033 1.750 1.00 98.31 182 SER A N 1
ATOM 1380 C CA . SER A 1 182 ? 6.449 -12.619 1.527 1.00 98.31 182 SER A CA 1
ATOM 1381 C C . SER A 1 182 ? 5.204 -11.737 1.689 1.00 98.31 182 SER A C 1
ATOM 1383 O O . SER A 1 182 ? 5.238 -10.718 2.384 1.00 98.31 182 SER A O 1
ATOM 1385 N N . ALA A 1 183 ? 4.060 -12.183 1.164 1.00 98.44 183 ALA A N 1
ATOM 1386 C CA . ALA A 1 183 ? 2.791 -11.487 1.327 1.00 98.44 183 ALA A CA 1
ATOM 1387 C C . ALA A 1 183 ? 2.288 -11.462 2.779 1.00 98.44 183 ALA A C 1
ATOM 1389 O O . ALA A 1 183 ? 1.747 -10.448 3.221 1.00 98.44 183 ALA A O 1
ATOM 1390 N N . ILE A 1 184 ? 2.492 -12.517 3.571 1.00 98.69 184 ILE A N 1
ATOM 1391 C CA . ILE A 1 184 ? 2.185 -12.477 5.012 1.00 98.69 184 ILE A CA 1
ATOM 1392 C C . ILE A 1 184 ? 2.955 -11.341 5.690 1.00 98.69 184 ILE A C 1
ATOM 1394 O O . ILE A 1 184 ? 2.364 -10.545 6.422 1.00 98.69 184 ILE A O 1
ATOM 1398 N N . VAL A 1 185 ? 4.252 -11.216 5.411 1.00 98.44 185 VAL A N 1
ATOM 1399 C CA . VAL A 1 185 ? 5.077 -10.149 5.994 1.00 98.44 185 VAL A CA 1
ATOM 1400 C C . VAL A 1 185 ? 4.608 -8.771 5.520 1.00 98.44 185 VAL A C 1
ATOM 1402 O O . VAL A 1 185 ? 4.437 -7.877 6.347 1.00 98.44 185 VAL A O 1
ATOM 1405 N N . GLY A 1 186 ? 4.313 -8.609 4.225 1.00 98.12 186 GLY A N 1
ATOM 1406 C CA . GLY A 1 186 ? 3.790 -7.355 3.671 1.00 98.12 186 GLY A CA 1
ATOM 1407 C C . GLY A 1 186 ? 2.482 -6.906 4.331 1.00 98.12 186 GLY A C 1
ATOM 1408 O O . GLY A 1 186 ? 2.351 -5.753 4.738 1.00 98.12 186 GLY A O 1
ATOM 1409 N N . GLY A 1 187 ? 1.529 -7.823 4.521 1.00 98.25 187 GLY A N 1
ATOM 1410 C CA . GLY A 1 187 ? 0.261 -7.507 5.185 1.00 98.25 187 GLY A CA 1
ATOM 1411 C C . GLY A 1 187 ? 0.417 -7.174 6.664 1.00 98.25 187 GLY A C 1
ATOM 1412 O O . GLY A 1 187 ? -0.215 -6.236 7.157 1.00 98.25 187 GLY A O 1
ATOM 1413 N N . ALA A 1 188 ? 1.283 -7.903 7.373 1.00 98.44 188 ALA A N 1
ATOM 1414 C CA . ALA A 1 188 ? 1.599 -7.606 8.765 1.00 98.44 188 ALA A CA 1
ATOM 1415 C C . ALA A 1 188 ? 2.243 -6.216 8.904 1.00 98.44 188 ALA A C 1
ATOM 1417 O O . ALA A 1 188 ? 1.818 -5.434 9.753 1.00 98.44 188 ALA A O 1
ATOM 1418 N N . LEU A 1 189 ? 3.202 -5.873 8.038 1.00 98.44 189 LEU A N 1
ATOM 1419 C CA . LEU A 1 189 ? 3.876 -4.574 8.041 1.00 98.44 189 LEU A CA 1
ATOM 1420 C C . LEU A 1 189 ? 2.885 -3.412 7.896 1.00 98.44 189 LEU A C 1
ATOM 1422 O O . LEU A 1 189 ? 2.874 -2.511 8.736 1.00 98.44 189 LEU A O 1
ATOM 1426 N N . ILE A 1 190 ? 2.015 -3.452 6.881 1.00 98.12 190 ILE A N 1
ATOM 1427 C CA . ILE A 1 190 ? 1.038 -2.373 6.662 1.00 98.12 190 ILE A CA 1
ATOM 1428 C C . ILE A 1 190 ? 0.014 -2.313 7.793 1.00 98.12 190 ILE A C 1
ATOM 1430 O O . ILE A 1 190 ? -0.354 -1.233 8.250 1.00 98.12 190 ILE A O 1
ATOM 1434 N N . THR A 1 191 ? -0.386 -3.457 8.343 1.00 97.56 191 THR A N 1
ATOM 1435 C CA . THR A 1 191 ? -1.314 -3.463 9.479 1.00 97.56 191 THR A CA 1
ATOM 1436 C C . THR A 1 191 ? -0.671 -2.875 10.741 1.00 97.56 191 THR A C 1
ATOM 1438 O O . THR A 1 191 ? -1.312 -2.100 11.452 1.00 97.56 191 THR A O 1
ATOM 1441 N N . VAL A 1 192 ? 0.613 -3.149 11.003 1.00 96.62 192 VAL A N 1
ATOM 1442 C CA . VAL A 1 192 ? 1.363 -2.493 12.089 1.00 96.62 192 VAL A CA 1
ATOM 1443 C C . VAL A 1 192 ? 1.459 -0.989 11.853 1.00 96.62 192 VAL A C 1
ATOM 1445 O O . VAL A 1 192 ? 1.235 -0.225 12.791 1.00 96.62 192 VAL A O 1
ATOM 1448 N N . MET A 1 193 ? 1.727 -0.558 10.619 1.00 97.00 193 MET A N 1
ATOM 1449 C CA . MET A 1 193 ? 1.726 0.860 10.266 1.00 97.00 193 MET A CA 1
ATOM 1450 C C . MET A 1 193 ? 0.377 1.508 10.591 1.00 97.00 193 MET A C 1
ATOM 1452 O O . MET A 1 193 ? 0.368 2.528 11.271 1.00 97.00 193 MET A O 1
ATOM 1456 N N . THR A 1 194 ? -0.756 0.913 10.192 1.00 94.94 194 THR A N 1
ATOM 1457 C CA . THR A 1 194 ? -2.080 1.489 10.502 1.00 94.94 194 THR A CA 1
ATOM 1458 C C . THR A 1 194 ? -2.312 1.638 12.003 1.00 94.94 194 THR A C 1
ATOM 1460 O O . THR A 1 194 ? -2.768 2.685 12.449 1.00 94.94 194 THR A O 1
ATOM 1463 N N . TRP A 1 195 ? -1.919 0.643 12.803 1.00 92.56 195 TRP A N 1
ATOM 1464 C CA . TRP A 1 195 ? -1.987 0.729 14.262 1.00 92.56 195 TRP A CA 1
ATOM 1465 C C . TRP A 1 195 ? -1.147 1.885 14.817 1.00 92.56 195 TRP A C 1
ATOM 1467 O O . TRP A 1 195 ? -1.602 2.636 15.676 1.00 92.56 195 TRP A O 1
AT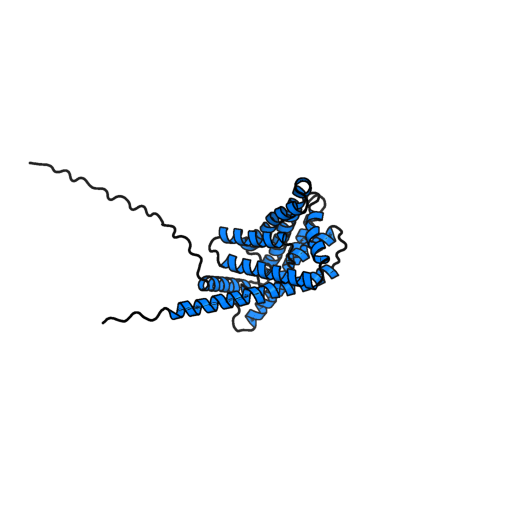OM 1477 N N . MET A 1 196 ? 0.085 2.036 14.327 1.00 92.94 196 MET A N 1
ATOM 1478 C CA . MET A 1 196 ? 0.986 3.103 14.760 1.00 92.94 196 MET A CA 1
ATOM 1479 C C . MET A 1 196 ? 0.481 4.486 14.336 1.00 92.94 196 MET A C 1
ATOM 1481 O O . MET A 1 196 ? 0.567 5.417 15.128 1.00 92.94 196 MET A O 1
ATOM 1485 N N . VAL A 1 197 ? -0.088 4.613 13.134 1.00 93.25 197 VAL A N 1
ATOM 1486 C CA . VAL A 1 197 ? -0.693 5.853 12.620 1.00 93.25 197 VAL A CA 1
ATOM 1487 C C . VAL A 1 197 ? -1.858 6.321 13.498 1.00 93.25 197 VAL A C 1
ATOM 1489 O O . VAL A 1 197 ? -1.984 7.519 13.729 1.00 93.25 197 VAL A O 1
ATOM 1492 N N . GLU A 1 198 ? -2.675 5.408 14.025 1.00 89.62 198 GLU A N 1
ATOM 1493 C CA . GLU A 1 198 ? -3.751 5.746 14.978 1.00 89.62 198 GLU A CA 1
ATOM 1494 C C . GLU A 1 198 ? -3.234 5.973 16.417 1.00 89.62 198 GLU A C 1
ATOM 1496 O O . GLU A 1 198 ? -3.909 6.564 17.271 1.00 89.62 198 GLU A O 1
ATOM 1501 N N . GLY A 1 199 ? -2.008 5.520 16.692 1.00 86.75 199 GLY A N 1
ATOM 1502 C CA . GLY A 1 199 ? -1.296 5.756 17.943 1.00 86.75 199 GLY A CA 1
ATOM 1503 C C . GLY A 1 199 ? -0.647 7.124 18.048 1.00 86.75 199 GLY A C 1
ATOM 1504 O O . GLY A 1 199 ? -0.627 7.699 19.129 1.00 86.75 199 GLY A O 1
ATOM 1505 N N . VAL A 1 200 ? -0.140 7.663 16.943 1.00 87.62 200 VAL A N 1
ATOM 1506 C CA . VAL A 1 200 ? 0.521 8.973 16.923 1.00 87.62 200 VAL A CA 1
ATOM 1507 C C . VAL A 1 200 ? -0.510 10.101 16.796 1.00 87.62 200 VAL A C 1
ATOM 1509 O O . VAL A 1 200 ? -1.323 10.121 15.874 1.00 87.62 200 VAL A O 1
ATOM 1512 N N . GLY A 1 201 ? -0.486 11.055 17.733 1.00 78.06 201 GLY A N 1
ATOM 1513 C CA . GLY A 1 201 ? -1.439 12.174 17.787 1.00 78.06 201 GLY A CA 1
ATOM 1514 C C . GLY A 1 201 ? -1.186 13.275 16.751 1.00 78.06 201 GLY A C 1
ATOM 1515 O O . GLY A 1 201 ? -2.090 14.044 16.424 1.00 78.06 201 GLY A O 1
ATOM 1516 N N . THR A 1 202 ? 0.021 13.334 16.182 1.00 90.25 202 THR A N 1
ATOM 1517 C CA . THR A 1 202 ? 0.460 14.428 15.307 1.00 90.25 202 THR A CA 1
ATOM 1518 C C . THR A 1 202 ? 0.518 14.027 13.835 1.00 90.25 202 THR A C 1
ATOM 1520 O O . THR A 1 202 ? 0.894 12.909 13.480 1.00 90.25 202 THR A O 1
ATOM 1523 N N . VAL A 1 203 ? 0.222 14.977 12.938 1.00 92.62 203 VAL A N 1
ATOM 1524 C CA . VAL A 1 203 ? 0.358 14.778 11.480 1.00 92.62 203 VAL A CA 1
ATOM 1525 C C . VAL A 1 203 ? 1.794 14.390 11.108 1.00 92.62 203 VAL A C 1
ATOM 1527 O O . VAL A 1 203 ? 1.991 13.487 10.299 1.00 92.62 203 VAL A O 1
ATOM 1530 N N . GLY A 1 204 ? 2.795 15.013 11.743 1.00 95.25 204 GLY A N 1
ATOM 1531 C CA . GLY A 1 204 ? 4.207 14.679 11.538 1.00 95.25 204 GLY A CA 1
ATOM 1532 C C . GLY A 1 204 ? 4.530 13.226 11.894 1.00 95.25 204 GLY A C 1
ATOM 1533 O O . GLY A 1 204 ? 5.161 12.530 11.100 1.00 95.25 204 GLY A O 1
ATOM 1534 N N . GLY A 1 205 ? 4.030 12.729 13.032 1.00 95.75 205 GLY A N 1
ATOM 1535 C CA . GLY A 1 205 ? 4.180 11.324 13.415 1.00 95.75 205 GLY A CA 1
ATOM 1536 C C . GLY A 1 205 ? 3.546 10.371 12.401 1.00 95.75 205 GLY A C 1
ATOM 1537 O O . GLY A 1 205 ? 4.176 9.390 12.004 1.00 95.75 205 GLY A O 1
ATOM 1538 N N . ARG A 1 206 ? 2.335 10.688 11.915 1.00 95.69 206 ARG A N 1
ATOM 1539 C CA . ARG A 1 206 ? 1.642 9.883 10.888 1.00 95.69 206 ARG A CA 1
ATOM 1540 C C . ARG A 1 206 ? 2.459 9.798 9.600 1.00 95.69 206 ARG A C 1
ATOM 1542 O O . ARG A 1 206 ? 2.610 8.706 9.062 1.00 95.69 206 ARG A O 1
ATOM 1549 N N . ILE A 1 207 ? 3.018 10.925 9.146 1.00 97.94 207 ILE A N 1
ATOM 1550 C CA . ILE A 1 207 ? 3.880 10.999 7.955 1.00 97.94 207 ILE A CA 1
ATOM 1551 C C . ILE A 1 207 ? 5.107 10.103 8.121 1.00 97.94 207 ILE A C 1
ATOM 1553 O O . ILE A 1 207 ? 5.382 9.291 7.243 1.00 97.94 207 ILE A O 1
ATOM 1557 N N . VAL A 1 208 ? 5.828 10.215 9.242 1.00 98.25 208 VAL A N 1
ATOM 1558 C CA . VAL A 1 208 ? 7.059 9.442 9.474 1.00 98.25 208 VAL A CA 1
ATOM 1559 C C . VAL A 1 208 ? 6.774 7.942 9.517 1.00 98.25 208 VAL A C 1
ATOM 1561 O O . VAL A 1 208 ? 7.469 7.172 8.860 1.00 98.25 208 VAL A O 1
ATOM 1564 N N . VAL A 1 209 ? 5.740 7.518 10.248 1.00 98.06 209 VAL A N 1
ATOM 1565 C CA . VAL A 1 209 ? 5.356 6.100 10.346 1.00 98.06 209 VAL A CA 1
ATOM 1566 C C . VAL A 1 209 ? 4.958 5.541 8.981 1.00 98.06 209 VAL A C 1
ATOM 1568 O O . VAL A 1 209 ? 5.434 4.472 8.598 1.00 98.06 209 VAL A O 1
ATOM 1571 N N . ALA A 1 210 ? 4.111 6.263 8.243 1.00 98.25 210 ALA A N 1
ATOM 1572 C CA . ALA A 1 210 ? 3.654 5.850 6.921 1.00 98.25 210 ALA A CA 1
ATOM 1573 C C . ALA A 1 210 ? 4.821 5.742 5.935 1.00 98.25 210 ALA A C 1
ATOM 1575 O O . ALA A 1 210 ? 4.977 4.732 5.248 1.00 98.25 210 ALA A O 1
ATOM 1576 N N . TRP A 1 211 ? 5.688 6.754 5.928 1.00 98.62 211 TRP A N 1
ATOM 1577 C CA . TRP A 1 211 ? 6.875 6.785 5.090 1.00 98.62 211 TRP A CA 1
ATOM 1578 C C . TRP A 1 211 ? 7.796 5.601 5.376 1.00 98.62 211 TRP A C 1
ATOM 1580 O O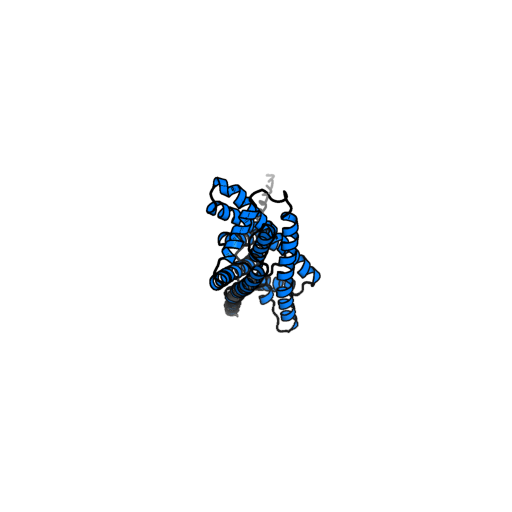 . TRP A 1 211 ? 8.097 4.846 4.457 1.00 98.62 211 TRP A O 1
ATOM 1590 N N . LEU A 1 212 ? 8.177 5.379 6.640 1.00 98.56 212 LEU A N 1
ATOM 1591 C CA . LEU A 1 212 ? 9.056 4.272 7.037 1.00 98.56 212 LEU A CA 1
ATOM 1592 C C . LEU A 1 212 ? 8.479 2.903 6.666 1.00 98.56 212 LEU A C 1
ATOM 1594 O O . LEU A 1 212 ? 9.222 2.031 6.219 1.00 98.56 212 LEU A O 1
ATOM 1598 N N . ALA A 1 213 ? 7.167 2.710 6.823 1.00 98.44 213 ALA A N 1
ATOM 1599 C CA . ALA A 1 213 ? 6.512 1.470 6.426 1.00 98.44 213 ALA A CA 1
ATOM 1600 C C . ALA A 1 213 ? 6.567 1.255 4.910 1.00 98.44 213 ALA A C 1
ATOM 1602 O O . ALA A 1 213 ? 6.912 0.160 4.470 1.00 98.44 213 ALA A O 1
ATOM 1603 N N . GLY A 1 214 ? 6.297 2.298 4.118 1.00 98.38 214 GLY A N 1
ATOM 1604 C CA . GLY A 1 214 ? 6.446 2.249 2.665 1.00 98.38 214 GLY A CA 1
ATOM 1605 C C . GLY A 1 214 ? 7.886 1.959 2.241 1.00 98.38 214 GLY A C 1
ATOM 1606 O O . GLY A 1 214 ? 8.117 1.044 1.454 1.00 98.38 214 GLY A O 1
ATOM 1607 N N . VAL A 1 215 ? 8.866 2.662 2.821 1.00 98.56 215 VAL A N 1
ATOM 1608 C CA . VAL A 1 215 ? 10.295 2.418 2.565 1.00 98.56 215 VAL A CA 1
ATOM 1609 C C . VAL A 1 215 ? 10.654 0.961 2.840 1.00 98.56 215 VAL A C 1
ATOM 1611 O O . VAL A 1 215 ? 11.257 0.310 1.991 1.00 98.56 215 VAL A O 1
ATOM 1614 N N . LEU A 1 216 ? 10.262 0.422 3.997 1.00 98.25 216 LEU A N 1
ATOM 1615 C CA . LEU A 1 216 ? 10.561 -0.963 4.352 1.00 98.25 216 LEU A CA 1
ATOM 1616 C C . LEU A 1 216 ? 9.868 -1.963 3.416 1.00 98.25 216 LEU A C 1
ATOM 1618 O O . LEU A 1 216 ? 10.471 -2.974 3.062 1.00 98.25 216 LEU A O 1
ATOM 1622 N N . LEU A 1 217 ? 8.636 -1.670 2.989 1.00 97.81 217 LEU A N 1
ATOM 1623 C CA . LEU A 1 217 ? 7.882 -2.510 2.061 1.00 97.81 217 LEU A CA 1
ATOM 1624 C C . LEU A 1 217 ? 8.617 -2.678 0.725 1.00 97.81 217 LEU A C 1
ATOM 1626 O O . LEU A 1 217 ? 8.810 -3.807 0.275 1.00 97.81 217 LEU A O 1
ATOM 1630 N N . ALA A 1 218 ? 9.043 -1.564 0.124 1.00 96.75 218 ALA A N 1
ATOM 1631 C CA . ALA A 1 218 ? 9.742 -1.560 -1.159 1.00 96.75 218 ALA A CA 1
ATOM 1632 C C . ALA A 1 218 ? 11.185 -2.063 -1.050 1.00 96.75 218 ALA A C 1
ATOM 1634 O O . ALA A 1 218 ? 11.636 -2.843 -1.882 1.00 96.75 218 ALA A O 1
ATOM 1635 N N . MET A 1 219 ? 11.909 -1.661 -0.002 1.00 95.25 219 MET A N 1
ATOM 1636 C CA . MET A 1 219 ? 13.303 -2.066 0.203 1.00 95.25 219 MET A CA 1
ATOM 1637 C C . MET A 1 219 ? 13.442 -3.582 0.343 1.00 95.25 219 MET A C 1
ATOM 1639 O O . MET A 1 219 ? 14.392 -4.161 -0.174 1.00 95.25 219 MET A O 1
ATOM 1643 N N . ALA A 1 220 ? 12.497 -4.220 1.035 1.00 94.69 220 ALA A N 1
ATOM 1644 C CA . ALA A 1 220 ? 12.470 -5.667 1.205 1.00 94.69 220 ALA A CA 1
ATOM 1645 C C . ALA A 1 220 ? 11.760 -6.404 0.054 1.00 94.69 220 ALA A C 1
ATOM 1647 O O . ALA A 1 220 ? 11.635 -7.626 0.128 1.00 94.69 220 ALA A O 1
ATOM 1648 N N . SER A 1 221 ? 11.284 -5.687 -0.974 1.00 94.19 221 SER A N 1
ATOM 1649 C CA . SER A 1 221 ? 10.543 -6.237 -2.117 1.00 94.19 221 SER A CA 1
ATOM 1650 C C . SER A 1 221 ? 9.424 -7.192 -1.679 1.00 94.19 221 SER A C 1
ATOM 1652 O O . SER A 1 221 ? 9.306 -8.313 -2.172 1.00 94.19 221 SER A O 1
ATOM 1654 N N . LEU A 1 222 ? 8.630 -6.783 -0.682 1.00 96.94 222 LEU A N 1
ATOM 1655 C CA . LEU A 1 222 ? 7.581 -7.635 -0.119 1.00 96.94 222 LEU A CA 1
ATOM 1656 C C . LEU A 1 222 ? 6.396 -7.755 -1.079 1.00 96.94 222 LEU A C 1
ATOM 1658 O O . LEU A 1 222 ? 5.980 -6.772 -1.689 1.00 96.94 222 LEU A O 1
ATOM 1662 N N . ASN A 1 223 ? 5.789 -8.945 -1.144 1.00 97.75 223 ASN A N 1
ATOM 1663 C CA . ASN A 1 223 ? 4.652 -9.213 -2.023 1.00 97.75 223 ASN A CA 1
ATOM 1664 C C . ASN A 1 223 ? 3.363 -8.548 -1.509 1.00 97.75 223 ASN A C 1
ATOM 1666 O O . ASN A 1 223 ? 2.502 -9.160 -0.869 1.00 97.75 223 ASN A O 1
ATOM 1670 N N . HIS A 1 224 ? 3.249 -7.247 -1.742 1.00 97.94 224 HIS A N 1
ATOM 1671 C CA . HIS A 1 224 ? 2.091 -6.452 -1.381 1.00 97.94 224 HIS A CA 1
ATOM 1672 C C . HIS A 1 224 ? 1.094 -6.415 -2.535 1.00 97.94 224 HIS A C 1
ATOM 1674 O O . HIS A 1 224 ? 1.376 -5.839 -3.585 1.00 97.94 224 HIS A O 1
ATOM 1680 N N . VAL A 1 225 ? -0.110 -6.940 -2.302 1.00 98.56 225 VAL A N 1
ATOM 1681 C CA . VAL A 1 225 ? -1.116 -7.214 -3.335 1.00 98.56 225 VAL A CA 1
ATOM 1682 C C . VAL A 1 225 ? -1.344 -6.050 -4.293 1.00 98.56 225 VAL A C 1
ATOM 1684 O O . VAL A 1 225 ? -1.257 -6.247 -5.497 1.00 98.56 225 VAL A O 1
ATOM 1687 N N . ILE A 1 226 ? -1.589 -4.833 -3.801 1.00 98.50 226 ILE A N 1
ATOM 1688 C CA . ILE A 1 226 ? -1.886 -3.693 -4.684 1.00 98.50 226 ILE A CA 1
ATOM 1689 C C . ILE A 1 226 ? -0.640 -3.206 -5.428 1.00 98.50 226 ILE A C 1
ATOM 1691 O O . ILE A 1 226 ? -0.730 -2.859 -6.598 1.00 98.50 226 ILE A O 1
ATOM 1695 N N . VAL A 1 227 ? 0.516 -3.201 -4.766 1.00 97.69 227 VAL A N 1
ATOM 1696 C CA . VAL A 1 227 ? 1.751 -2.617 -5.306 1.00 97.69 227 VAL A CA 1
ATOM 1697 C C . VAL A 1 227 ? 2.286 -3.523 -6.400 1.00 97.69 227 VAL A C 1
ATOM 1699 O O . VAL A 1 227 ? 2.377 -3.102 -7.546 1.00 97.69 227 VAL A O 1
ATOM 1702 N N . VAL A 1 228 ? 2.505 -4.798 -6.074 1.00 97.19 228 VAL A N 1
ATOM 1703 C CA . VAL A 1 228 ? 3.066 -5.765 -7.018 1.00 97.19 228 VAL A CA 1
ATOM 1704 C C . VAL A 1 228 ? 2.111 -6.020 -8.180 1.00 97.19 228 VAL A C 1
ATOM 1706 O O . VAL A 1 228 ? 2.557 -6.115 -9.314 1.00 97.19 228 VAL A O 1
ATOM 1709 N N . THR A 1 229 ? 0.790 -6.043 -7.956 1.00 98.00 229 THR A N 1
ATOM 1710 C CA . THR A 1 229 ? -0.162 -6.147 -9.080 1.00 98.00 229 THR A CA 1
ATOM 1711 C C . THR A 1 229 ? -0.021 -4.960 -10.039 1.00 98.00 229 THR A C 1
ATOM 1713 O O . THR A 1 229 ? -0.034 -5.150 -11.252 1.00 98.00 229 THR A O 1
ATOM 1716 N N . LEU A 1 230 ? 0.138 -3.735 -9.526 1.00 97.69 230 LEU A N 1
ATOM 1717 C CA . LEU A 1 230 ? 0.338 -2.546 -10.359 1.00 97.69 230 LEU A CA 1
ATOM 1718 C C . LEU A 1 230 ? 1.712 -2.539 -11.049 1.00 97.69 230 LEU A C 1
ATOM 1720 O O . LEU A 1 230 ? 1.798 -2.133 -12.205 1.00 97.69 230 LEU A O 1
ATOM 1724 N N . GLU A 1 231 ? 2.764 -3.037 -10.402 1.00 95.69 231 GLU A N 1
ATOM 1725 C CA . GLU A 1 231 ? 4.089 -3.208 -11.016 1.00 95.69 231 GLU A CA 1
ATOM 1726 C C . GLU A 1 231 ? 4.083 -4.284 -12.116 1.00 95.69 231 GLU A C 1
ATOM 1728 O O . GLU A 1 231 ? 4.660 -4.072 -13.180 1.00 95.69 231 GLU A O 1
ATOM 1733 N N . MET A 1 232 ? 3.363 -5.397 -11.930 1.00 95.56 232 MET A N 1
ATOM 1734 C CA . MET A 1 232 ? 3.154 -6.414 -12.973 1.00 95.56 232 MET A CA 1
ATOM 1735 C C . MET A 1 232 ? 2.365 -5.846 -14.165 1.00 95.56 232 MET A C 1
ATOM 1737 O O . MET A 1 232 ? 2.697 -6.127 -15.316 1.00 95.56 232 MET A O 1
ATOM 1741 N N . ILE A 1 233 ? 1.371 -4.981 -13.919 1.00 95.75 233 ILE A N 1
ATOM 1742 C CA . ILE A 1 233 ? 0.648 -4.253 -14.979 1.00 95.75 233 ILE A CA 1
ATOM 1743 C C . ILE A 1 233 ? 1.571 -3.270 -15.714 1.00 95.75 233 ILE A C 1
ATOM 1745 O O . ILE A 1 233 ? 1.515 -3.178 -16.943 1.00 95.75 233 ILE A O 1
ATOM 1749 N N . PHE A 1 234 ? 2.452 -2.572 -14.993 1.00 92.56 234 PHE A N 1
ATOM 1750 C CA . PHE A 1 234 ? 3.537 -1.791 -15.591 1.00 92.56 234 PHE A CA 1
ATOM 1751 C C . PHE A 1 234 ? 4.426 -2.672 -16.485 1.00 92.56 234 PHE A C 1
ATOM 1753 O O . PHE A 1 234 ? 4.699 -2.296 -17.624 1.00 92.56 234 PHE A O 1
ATOM 1760 N N . GLY A 1 235 ? 4.812 -3.861 -16.014 1.00 89.25 235 GLY A N 1
ATOM 1761 C CA . GLY A 1 235 ? 5.588 -4.852 -16.768 1.00 89.25 235 GLY A CA 1
ATOM 1762 C C . GLY A 1 235 ? 4.952 -5.242 -18.083 1.00 89.25 235 GLY A C 1
ATOM 1763 O O . GLY A 1 235 ? 5.571 -5.065 -19.134 1.00 89.25 235 GLY A O 1
ATOM 1764 N N . MET A 1 236 ? 3.683 -5.643 -18.044 1.00 90.56 236 MET A N 1
ATOM 1765 C CA . MET A 1 236 ? 2.917 -5.953 -19.251 1.00 90.56 236 MET A CA 1
ATOM 1766 C C . MET A 1 236 ? 2.926 -4.793 -20.253 1.00 90.56 236 MET A C 1
ATOM 1768 O O . MET A 1 236 ? 2.994 -5.004 -21.463 1.00 90.56 236 MET A O 1
ATOM 1772 N N . ARG A 1 237 ? 2.874 -3.546 -19.768 1.00 88.75 237 ARG A N 1
ATOM 1773 C CA . ARG A 1 237 ? 2.850 -2.361 -20.632 1.00 88.75 237 ARG A CA 1
ATOM 1774 C C . ARG A 1 237 ? 4.210 -2.026 -21.251 1.00 88.75 237 ARG A C 1
ATOM 1776 O O . ARG A 1 237 ? 4.228 -1.457 -22.347 1.00 88.75 237 ARG A O 1
ATOM 1783 N N . PHE A 1 238 ? 5.304 -2.362 -20.572 1.00 84.62 238 PHE A N 1
ATOM 1784 C CA . PHE A 1 238 ? 6.684 -2.103 -20.999 1.00 84.62 238 PHE A CA 1
ATOM 1785 C C . PHE A 1 238 ? 7.413 -3.337 -21.558 1.00 84.62 238 PHE A C 1
ATOM 1787 O O . PHE A 1 238 ? 8.596 -3.245 -21.878 1.00 84.62 238 PHE A O 1
ATOM 1794 N N . GLY A 1 239 ? 6.698 -4.447 -21.765 1.00 76.75 239 GLY A N 1
ATOM 1795 C CA . GLY A 1 239 ? 7.162 -5.585 -22.560 1.00 76.75 239 GLY A CA 1
ATOM 1796 C C . GLY A 1 239 ? 7.803 -6.726 -21.772 1.00 76.75 239 GLY A C 1
ATOM 1797 O O . GLY A 1 239 ? 8.602 -7.457 -22.350 1.00 76.75 239 GLY A O 1
ATOM 1798 N N . THR A 1 240 ? 7.479 -6.898 -20.485 1.00 84.94 240 THR A N 1
ATOM 1799 C CA . THR A 1 240 ? 7.787 -8.165 -19.798 1.00 84.94 240 THR A CA 1
ATOM 1800 C C . THR A 1 240 ? 6.937 -9.305 -20.362 1.00 84.94 240 THR A C 1
ATOM 1802 O O . THR A 1 240 ? 5.879 -9.076 -20.948 1.00 84.94 240 THR A O 1
ATOM 1805 N N . GLU A 1 241 ? 7.386 -10.546 -20.163 1.00 88.69 241 GLU A N 1
ATOM 1806 C CA . GLU A 1 241 ? 6.626 -11.747 -20.549 1.00 88.69 241 GLU A CA 1
ATOM 1807 C C . GLU A 1 241 ? 5.510 -12.105 -19.549 1.00 88.69 241 GLU A C 1
ATOM 1809 O O . GLU A 1 241 ? 4.741 -13.030 -19.804 1.00 88.69 241 GLU A O 1
ATOM 1814 N N . ILE A 1 242 ? 5.385 -11.343 -18.454 1.00 91.50 242 ILE A N 1
ATOM 1815 C CA . ILE A 1 242 ? 4.358 -11.528 -17.423 1.00 91.50 242 ILE A CA 1
ATOM 1816 C C . ILE A 1 242 ? 2.972 -11.434 -18.063 1.00 91.50 242 ILE A C 1
ATOM 1818 O O . ILE A 1 242 ? 2.641 -10.472 -18.754 1.00 91.50 242 ILE A O 1
ATOM 1822 N N . THR A 1 243 ? 2.124 -12.415 -17.796 1.00 94.19 243 THR A N 1
ATOM 1823 C CA . THR A 1 243 ? 0.771 -12.506 -18.334 1.00 94.19 243 THR A CA 1
ATOM 1824 C C . THR A 1 243 ? -0.277 -11.968 -17.360 1.00 94.19 243 THR A C 1
ATOM 1826 O O . THR A 1 243 ? -0.086 -11.871 -16.142 1.00 94.19 243 THR A O 1
ATOM 1829 N N . LEU A 1 244 ? -1.475 -11.689 -17.885 1.00 94.44 244 LEU A N 1
ATOM 1830 C CA . LEU A 1 244 ? -2.636 -11.365 -17.052 1.00 94.44 244 LEU A CA 1
ATOM 1831 C C . LEU A 1 244 ? -3.018 -12.533 -16.120 1.00 94.44 244 LEU A C 1
ATOM 1833 O O . LEU A 1 244 ? -3.546 -12.307 -15.032 1.00 94.44 244 LEU A O 1
ATOM 1837 N N . GLY A 1 245 ? -2.746 -13.775 -16.541 1.00 96.19 245 GLY A N 1
ATOM 1838 C CA . GLY A 1 245 ? -2.981 -14.976 -15.741 1.00 96.19 245 GLY A CA 1
ATOM 1839 C C . GLY A 1 245 ? -2.061 -15.051 -14.523 1.00 96.19 245 GLY A C 1
ATOM 1840 O O . GLY A 1 245 ? -2.552 -15.246 -13.413 1.00 96.19 245 GLY A O 1
ATOM 1841 N N . GLU A 1 246 ? -0.760 -14.826 -14.713 1.00 95.44 246 GLU A N 1
ATOM 1842 C CA . GLU A 1 246 ? 0.234 -14.756 -13.627 1.00 95.44 246 GLU A CA 1
ATOM 1843 C C . GLU A 1 246 ? -0.058 -13.593 -12.681 1.00 95.44 246 GLU A C 1
ATOM 1845 O O . GLU A 1 246 ? -0.119 -13.781 -11.467 1.00 95.44 246 GLU A O 1
ATOM 1850 N N . THR A 1 247 ? -0.384 -12.422 -13.234 1.00 96.75 247 THR A N 1
ATOM 1851 C CA . THR A 1 247 ? -0.808 -11.254 -12.447 1.00 96.75 247 THR A CA 1
ATOM 1852 C C . THR A 1 247 ? -2.038 -11.572 -11.588 1.00 96.75 247 THR A C 1
ATOM 1854 O O . THR A 1 247 ? -2.075 -11.257 -10.399 1.00 96.75 247 THR A O 1
ATOM 1857 N N . GLY A 1 248 ? -3.048 -12.235 -12.162 1.00 97.56 248 GLY A N 1
ATOM 1858 C CA . GLY A 1 248 ? -4.256 -12.643 -11.443 1.00 97.56 248 GLY A CA 1
ATOM 1859 C C . GLY A 1 248 ? -3.994 -13.700 -10.366 1.00 97.56 248 GLY A C 1
ATOM 1860 O O . GLY A 1 248 ? -4.562 -13.621 -9.274 1.00 97.56 248 GLY A O 1
ATOM 1861 N N . LEU A 1 249 ? -3.115 -14.668 -10.638 1.00 97.31 249 LEU A N 1
ATOM 1862 C CA . LEU A 1 249 ? -2.699 -15.674 -9.663 1.00 97.31 249 LEU A CA 1
ATOM 1863 C C . LEU A 1 249 ? -1.954 -15.026 -8.491 1.00 97.31 249 LEU A C 1
ATOM 1865 O O . LEU A 1 249 ? -2.312 -15.269 -7.335 1.00 97.31 249 LEU A O 1
ATOM 1869 N N . ASN A 1 250 ? -0.971 -14.167 -8.777 1.00 97.62 250 ASN A N 1
ATOM 1870 C CA . ASN A 1 250 ? -0.239 -13.450 -7.743 1.00 97.62 250 ASN A CA 1
ATOM 1871 C C . ASN A 1 250 ? -1.165 -12.533 -6.936 1.00 97.62 250 ASN A C 1
ATOM 1873 O O . ASN A 1 250 ? -1.070 -12.527 -5.714 1.00 97.62 250 ASN A O 1
ATOM 1877 N N . PHE A 1 251 ? -2.123 -11.840 -7.564 1.00 98.31 251 PHE A N 1
ATOM 1878 C CA . PHE A 1 251 ? -3.115 -11.037 -6.842 1.00 98.31 251 PHE A CA 1
ATOM 1879 C C . PHE A 1 251 ? -3.844 -11.862 -5.772 1.00 98.31 251 PHE A C 1
ATOM 1881 O O . PHE A 1 251 ? -3.957 -11.425 -4.628 1.00 98.31 251 PHE A O 1
ATOM 1888 N N . VAL A 1 252 ? -4.311 -13.070 -6.105 1.00 98.31 252 VAL A N 1
ATOM 1889 C CA . VAL A 1 252 ? -5.019 -13.937 -5.146 1.00 98.31 252 VAL A CA 1
ATOM 1890 C C . VAL A 1 252 ? -4.089 -14.397 -4.022 1.00 98.31 252 VAL A C 1
ATOM 1892 O O . VAL A 1 252 ? -4.468 -14.336 -2.850 1.00 98.31 252 VAL A O 1
ATOM 1895 N N . ILE A 1 253 ? -2.871 -14.829 -4.361 1.00 98.19 253 ILE A N 1
ATOM 1896 C CA . ILE A 1 253 ? -1.866 -15.282 -3.387 1.00 98.19 253 ILE A CA 1
ATOM 1897 C C . ILE A 1 253 ? -1.484 -14.141 -2.441 1.00 98.19 253 ILE A C 1
ATOM 1899 O O . ILE A 1 253 ? -1.507 -14.313 -1.220 1.00 98.19 253 ILE A O 1
ATOM 1903 N N . ALA A 1 254 ? -1.178 -12.970 -2.993 1.00 98.50 254 ALA A N 1
ATOM 1904 C CA . ALA A 1 254 ? -0.778 -11.792 -2.248 1.00 98.50 254 ALA A CA 1
ATOM 1905 C C . ALA A 1 254 ? -1.926 -11.252 -1.391 1.00 98.50 254 ALA A C 1
ATOM 1907 O O . ALA A 1 254 ? -1.711 -10.946 -0.221 1.00 98.50 254 ALA A O 1
ATOM 1908 N N . ALA A 1 255 ? -3.160 -11.203 -1.909 1.00 98.62 255 ALA A N 1
ATOM 1909 C CA . ALA A 1 255 ? -4.334 -10.801 -1.133 1.00 98.62 255 ALA A CA 1
ATOM 1910 C C . ALA A 1 255 ? -4.531 -11.716 0.081 1.00 98.62 255 ALA A C 1
ATOM 1912 O O . ALA A 1 255 ? -4.661 -11.235 1.208 1.00 98.62 255 ALA A O 1
ATOM 1913 N N . ALA A 1 256 ? -4.504 -13.035 -0.134 1.00 98.50 256 ALA A N 1
ATOM 1914 C CA . ALA A 1 256 ? -4.660 -14.016 0.933 1.00 98.50 256 ALA A CA 1
ATOM 1915 C C . ALA A 1 256 ? -3.526 -13.914 1.963 1.00 98.50 256 ALA A C 1
ATOM 1917 O O . ALA A 1 256 ? -3.791 -13.865 3.165 1.00 98.50 256 ALA A O 1
ATOM 1918 N N . GLY A 1 257 ? -2.275 -13.831 1.505 1.00 98.62 257 GLY A N 1
ATOM 1919 C CA . GLY A 1 257 ? -1.111 -13.678 2.374 1.00 98.62 257 GLY A CA 1
ATOM 1920 C C . GLY A 1 257 ? -1.176 -12.385 3.181 1.00 98.62 257 GLY A C 1
ATOM 1921 O O . GLY A 1 257 ? -1.059 -12.426 4.404 1.00 98.62 257 GLY A O 1
ATOM 1922 N N . ASN A 1 258 ? -1.461 -1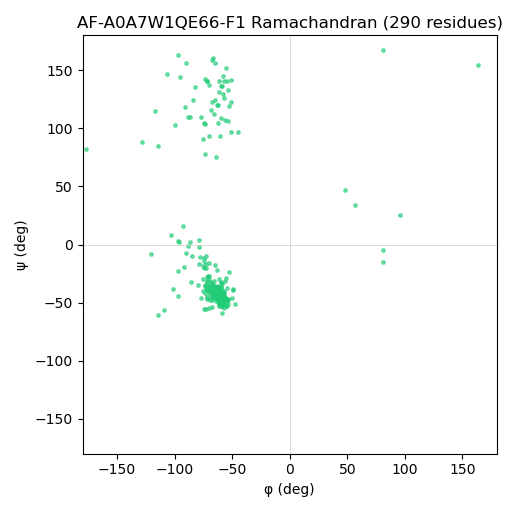1.249 2.537 1.00 98.75 258 ASN A N 1
ATOM 1923 C CA . ASN A 1 258 ? -1.577 -9.964 3.220 1.00 98.75 258 ASN A CA 1
ATOM 1924 C C . ASN A 1 258 ? -2.701 -9.984 4.274 1.00 98.75 258 ASN A C 1
ATOM 1926 O O . ASN A 1 258 ? -2.498 -9.491 5.383 1.00 98.75 258 ASN A O 1
ATOM 1930 N N . MET A 1 259 ? -3.858 -10.589 3.974 1.00 98.38 259 MET A N 1
ATOM 1931 C CA . MET A 1 259 ? -4.946 -10.749 4.947 1.00 98.38 259 MET A CA 1
ATOM 1932 C C . MET A 1 259 ? -4.536 -11.632 6.129 1.00 98.38 259 MET A C 1
ATOM 1934 O O . MET A 1 259 ? -4.831 -11.285 7.269 1.00 98.38 259 MET A O 1
ATOM 1938 N N . VAL A 1 260 ? -3.838 -12.749 5.891 1.00 98.44 260 VAL A N 1
ATOM 1939 C CA . VAL A 1 260 ? -3.310 -13.603 6.970 1.00 98.44 260 VAL A CA 1
ATOM 1940 C C . VAL A 1 260 ? -2.334 -12.810 7.838 1.00 98.44 260 VAL A C 1
ATOM 1942 O O . VAL A 1 260 ? -2.502 -12.763 9.053 1.00 98.44 260 VAL A O 1
ATOM 1945 N N . GLY A 1 261 ? -1.361 -12.131 7.233 1.00 97.81 261 GLY A N 1
ATOM 1946 C CA . GLY A 1 261 ? -0.409 -11.271 7.934 1.00 97.81 261 GLY A CA 1
ATOM 1947 C C . GLY A 1 261 ? -1.082 -10.204 8.788 1.00 97.81 261 GLY A C 1
ATOM 1948 O O . GLY A 1 261 ? -0.829 -10.099 9.986 1.00 97.81 261 GLY A O 1
ATOM 1949 N N . GLY A 1 262 ? -1.982 -9.435 8.184 1.00 97.19 262 GLY A N 1
ATOM 1950 C CA . GLY A 1 262 ? -2.661 -8.348 8.872 1.00 97.19 262 GLY A CA 1
ATOM 1951 C C . GLY A 1 262 ? -3.604 -8.831 9.963 1.00 97.19 262 GLY A C 1
ATOM 1952 O O . GLY A 1 262 ? -3.481 -8.432 11.118 1.00 97.19 262 GLY A O 1
ATOM 1953 N N . ILE A 1 263 ? -4.525 -9.734 9.629 1.00 96.44 263 ILE A N 1
ATOM 1954 C CA . ILE A 1 263 ? -5.589 -10.147 10.546 1.00 96.44 263 ILE A CA 1
ATOM 1955 C C . ILE A 1 263 ? -5.037 -11.063 11.644 1.00 96.44 263 ILE A C 1
ATOM 1957 O O . ILE A 1 263 ? -5.215 -10.771 12.828 1.00 96.44 263 ILE A O 1
ATOM 1961 N N . LEU A 1 264 ? -4.370 -12.163 11.274 1.00 94.75 264 LEU A N 1
ATOM 1962 C CA . LEU A 1 264 ? -3.957 -13.199 12.228 1.00 94.75 264 LEU A CA 1
ATOM 1963 C C . LEU A 1 264 ? -2.802 -12.729 13.116 1.00 94.75 264 LEU A C 1
ATOM 1965 O O . LEU A 1 264 ? -2.862 -12.913 14.330 1.00 94.75 264 LEU A O 1
ATOM 1969 N N . PHE A 1 265 ? -1.762 -12.121 12.538 1.00 92.75 265 PHE A N 1
ATOM 1970 C CA . PHE A 1 265 ? -0.567 -11.764 13.306 1.00 92.75 265 PHE A CA 1
ATOM 1971 C C . PHE A 1 265 ? -0.678 -10.411 14.005 1.00 92.75 265 PHE A C 1
ATOM 1973 O O . PHE A 1 265 ? -0.120 -10.258 15.091 1.00 92.75 265 PHE A O 1
ATOM 1980 N N . VAL A 1 266 ? -1.391 -9.437 13.432 1.00 93.69 266 VAL A N 1
ATOM 1981 C CA . VAL A 1 266 ? -1.412 -8.066 13.969 1.00 93.69 266 VAL A CA 1
ATOM 1982 C C . VAL A 1 266 ? -2.752 -7.719 14.601 1.00 93.69 266 VAL A C 1
ATOM 1984 O O . VAL A 1 266 ? -2.794 -7.380 15.780 1.00 93.69 266 VAL A O 1
ATOM 1987 N N . THR A 1 267 ? -3.866 -7.830 13.879 1.00 92.19 267 THR A N 1
ATOM 1988 C CA . THR A 1 267 ? -5.175 -7.427 14.413 1.00 92.19 267 THR A CA 1
ATOM 1989 C C . THR A 1 267 ? -5.549 -8.223 15.656 1.00 92.19 267 THR A C 1
ATOM 1991 O O . THR A 1 267 ? -5.955 -7.631 16.657 1.00 92.19 267 THR A O 1
ATOM 1994 N N . LEU A 1 268 ? -5.363 -9.548 15.649 1.00 91.19 268 LEU A N 1
ATOM 1995 C CA . LEU A 1 268 ? -5.647 -10.377 16.825 1.00 91.19 268 LEU A CA 1
ATOM 1996 C C . LEU A 1 268 ? -4.737 -10.047 18.014 1.00 91.19 268 LEU A C 1
ATOM 1998 O O . LEU A 1 268 ? -5.227 -9.934 19.138 1.00 91.19 268 LEU A O 1
ATOM 2002 N N . THR A 1 269 ? -3.436 -9.856 17.787 1.00 89.00 269 THR A N 1
ATOM 2003 C CA . THR A 1 269 ? -2.478 -9.576 18.869 1.00 89.00 269 THR A CA 1
ATOM 2004 C C . THR A 1 269 ? -2.703 -8.191 19.474 1.00 89.00 269 THR A C 1
ATOM 2006 O O . THR A 1 269 ? -2.739 -8.062 20.698 1.00 89.00 269 THR A O 1
ATOM 2009 N N . ARG A 1 270 ? -2.960 -7.168 18.649 1.00 87.50 270 ARG A N 1
ATOM 2010 C CA . ARG A 1 270 ? -3.282 -5.803 19.102 1.00 87.50 270 ARG A CA 1
ATOM 2011 C C . ARG A 1 270 ? -4.628 -5.723 19.811 1.00 87.50 270 ARG A C 1
ATOM 2013 O O . ARG A 1 270 ? -4.729 -5.079 20.852 1.00 87.50 270 ARG A O 1
ATOM 2020 N N . THR A 1 271 ? -5.637 -6.437 19.317 1.00 84.44 271 THR A N 1
ATOM 2021 C CA . THR A 1 271 ? -6.934 -6.536 20.005 1.00 84.44 271 THR A CA 1
ATOM 2022 C C . THR A 1 271 ? -6.779 -7.221 21.365 1.00 84.44 271 THR A C 1
ATOM 2024 O O . THR A 1 271 ? -7.319 -6.745 22.361 1.00 84.44 271 THR A O 1
ATOM 2027 N N . GLY A 1 272 ? -5.990 -8.300 21.440 1.00 85.56 272 GLY A N 1
ATOM 2028 C CA . GLY A 1 272 ? -5.659 -8.962 22.704 1.00 85.56 272 GLY A CA 1
ATOM 2029 C C . GLY A 1 272 ? -4.936 -8.040 23.690 1.00 85.56 272 GLY A C 1
ATOM 2030 O O . GLY A 1 272 ? -5.313 -7.991 24.861 1.00 85.56 272 GLY A O 1
ATOM 2031 N N . GLN A 1 273 ? -3.956 -7.264 23.212 1.00 83.69 273 GLN A N 1
ATOM 2032 C CA . GLN A 1 273 ? -3.231 -6.265 24.003 1.00 83.69 273 GLN A CA 1
ATOM 2033 C C . GLN A 1 273 ? -4.182 -5.212 24.593 1.00 83.69 273 GLN A C 1
ATOM 2035 O O . GLN A 1 273 ? -4.176 -4.999 25.803 1.00 83.69 273 GLN A O 1
ATOM 2040 N N . ALA A 1 274 ? -5.044 -4.611 23.767 1.00 79.44 274 ALA A N 1
ATOM 2041 C CA . ALA A 1 274 ? -5.990 -3.584 24.204 1.00 79.44 274 ALA A CA 1
ATOM 2042 C C . ALA A 1 274 ? -6.991 -4.107 25.252 1.00 79.44 274 ALA A C 1
ATOM 2044 O O . ALA A 1 274 ? -7.246 -3.446 26.261 1.00 79.44 274 ALA A O 1
ATOM 2045 N N . ILE A 1 275 ? -7.519 -5.323 25.058 1.00 80.75 275 ILE A N 1
ATOM 2046 C CA . ILE A 1 275 ? -8.423 -5.969 26.024 1.00 80.75 275 ILE A CA 1
ATOM 2047 C C . ILE A 1 275 ? -7.699 -6.267 27.346 1.00 80.75 275 ILE A C 1
ATOM 2049 O O . ILE A 1 275 ? -8.299 -6.139 28.415 1.00 80.75 275 ILE A O 1
ATOM 2053 N N . GLY A 1 276 ? -6.427 -6.670 27.290 1.00 78.88 276 GLY A N 1
ATOM 2054 C CA . GLY A 1 276 ? -5.592 -6.894 28.471 1.00 78.88 276 GLY A CA 1
ATOM 2055 C C . GLY A 1 276 ? -5.398 -5.619 29.295 1.00 78.88 276 GLY A C 1
ATOM 2056 O O . GLY A 1 276 ? -5.695 -5.622 30.489 1.00 78.88 276 GLY A O 1
ATOM 2057 N N . SER A 1 277 ? -4.991 -4.523 28.646 1.00 77.19 277 SER A N 1
ATOM 2058 C CA . SER A 1 277 ? -4.773 -3.217 29.289 1.00 77.19 277 SER A CA 1
ATOM 2059 C C . SER A 1 277 ? -6.043 -2.632 29.921 1.00 77.19 277 SER A C 1
ATOM 2061 O O . SER A 1 277 ? -6.000 -2.059 31.007 1.00 77.19 277 SER A O 1
ATOM 2063 N N . ALA A 1 278 ? -7.210 -2.811 29.293 1.00 71.06 278 ALA A N 1
ATOM 2064 C CA . ALA A 1 278 ? -8.475 -2.338 29.862 1.00 71.06 278 ALA A CA 1
ATOM 2065 C C . ALA A 1 278 ? -8.815 -3.025 31.201 1.00 71.06 278 ALA A C 1
ATOM 2067 O O . ALA A 1 278 ? -9.355 -2.398 32.113 1.00 71.06 278 ALA A O 1
ATOM 2068 N N . LYS A 1 279 ? -8.476 -4.315 31.345 1.00 71.31 279 LYS A N 1
ATOM 2069 C CA . LYS A 1 279 ? -8.720 -5.075 32.581 1.00 71.31 279 LYS A CA 1
ATOM 2070 C C . LYS A 1 279 ? -7.788 -4.660 33.716 1.00 71.31 279 LYS A C 1
ATOM 2072 O O . LYS A 1 279 ? -8.245 -4.589 34.853 1.00 71.31 279 LYS A O 1
ATOM 2077 N N . THR A 1 280 ? -6.517 -4.372 33.426 1.00 72.25 280 THR A N 1
ATOM 2078 C CA . THR A 1 280 ? -5.555 -3.920 34.444 1.00 72.25 280 THR A CA 1
ATOM 2079 C C . THR A 1 280 ? -5.941 -2.549 34.990 1.00 72.25 280 THR A C 1
ATOM 2081 O O . THR A 1 280 ? -6.003 -2.375 36.207 1.00 72.25 280 THR A O 1
ATOM 2084 N N . ASN A 1 281 ? -6.322 -1.619 34.111 1.00 60.47 281 ASN A N 1
ATOM 2085 C CA . ASN A 1 281 ? -6.677 -0.252 34.503 1.00 60.47 281 ASN A CA 1
ATOM 2086 C C . ASN A 1 281 ? -8.032 -0.187 35.233 1.00 60.47 281 ASN A C 1
ATOM 2088 O O . ASN A 1 281 ? -8.201 0.616 36.144 1.00 60.47 281 ASN A O 1
ATOM 2092 N N . GLY A 1 282 ? -8.976 -1.081 34.909 1.00 56.47 282 GLY A N 1
ATOM 2093 C CA . GLY A 1 282 ? -10.250 -1.207 35.630 1.00 56.47 282 GLY A CA 1
ATOM 2094 C C . GLY A 1 282 ? -10.143 -1.838 37.027 1.00 56.47 282 GLY A C 1
ATOM 2095 O O . GLY A 1 282 ? -11.037 -1.648 37.845 1.00 56.47 282 GLY A O 1
ATOM 2096 N N . SER A 1 283 ? -9.062 -2.571 37.324 1.00 53.12 283 SER A N 1
ATOM 2097 C CA . SER A 1 283 ? -8.862 -3.254 38.616 1.00 53.12 283 SER A CA 1
ATOM 2098 C C . SER A 1 283 ? -8.134 -2.430 39.691 1.00 53.12 283 SER A C 1
ATOM 2100 O O . SER A 1 283 ? -8.077 -2.861 40.837 1.00 53.12 28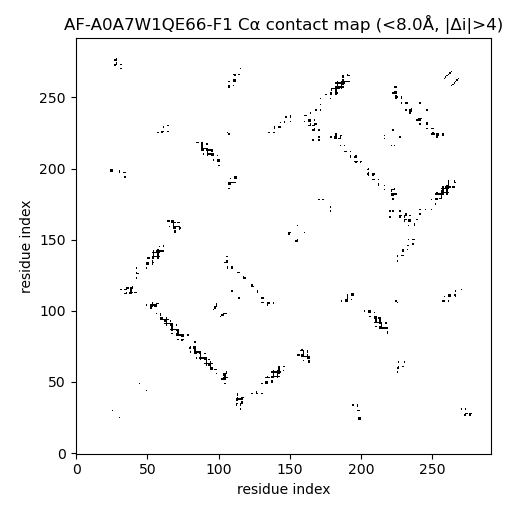3 SER A O 1
ATOM 2102 N N . GLY A 1 284 ? -7.603 -1.247 39.354 1.00 46.34 284 GLY A N 1
ATOM 2103 C CA . GLY A 1 284 ? -6.844 -0.388 40.279 1.00 46.34 284 GLY A CA 1
ATOM 2104 C C . GLY A 1 284 ? -7.641 0.737 40.960 1.00 46.34 284 GLY A C 1
ATOM 2105 O O . GLY A 1 284 ? -7.055 1.532 41.686 1.00 46.34 284 GLY A O 1
ATOM 2106 N N . GLY A 1 285 ? -8.952 0.846 40.708 1.00 43.53 285 GLY A N 1
ATOM 2107 C CA . GLY A 1 285 ? -9.776 2.005 41.095 1.00 43.53 285 GLY A CA 1
ATOM 2108 C C . GLY A 1 285 ? -10.585 1.884 42.394 1.00 43.53 285 GLY A C 1
ATOM 2109 O O . GLY A 1 285 ? -11.333 2.802 42.721 1.00 43.53 285 GLY A O 1
ATOM 2110 N N . THR A 1 286 ? -10.474 0.787 43.143 1.00 44.88 286 THR A N 1
ATOM 2111 C CA . THR A 1 286 ? -11.195 0.608 44.414 1.00 44.88 286 THR A CA 1
ATOM 2112 C C . THR A 1 286 ? -10.224 0.199 45.510 1.00 44.88 286 THR A C 1
ATOM 2114 O O . THR A 1 286 ? -9.997 -0.988 45.685 1.00 44.88 286 THR A O 1
ATOM 2117 N N . ASP A 1 287 ? -9.616 1.173 46.190 1.00 47.25 287 ASP A N 1
ATOM 2118 C CA . ASP A 1 287 ? -9.265 1.088 47.618 1.00 47.25 287 ASP A CA 1
ATOM 2119 C C . ASP A 1 287 ? -8.640 2.410 48.091 1.00 47.25 287 ASP A C 1
ATOM 2121 O O . ASP A 1 287 ? -7.427 2.587 48.185 1.00 47.25 287 ASP A O 1
ATOM 2125 N N . GLY A 1 288 ? -9.507 3.371 48.407 1.00 36.06 288 GLY A N 1
ATOM 2126 C CA . GLY A 1 288 ? -9.184 4.472 49.309 1.00 36.06 288 GLY A CA 1
ATOM 2127 C C . GLY A 1 288 ? -10.099 4.356 50.529 1.00 36.06 288 GLY A C 1
ATOM 2128 O O . GLY A 1 288 ? -11.314 4.460 50.354 1.00 36.06 288 GLY A O 1
ATOM 2129 N N . PRO A 1 289 ? -9.587 4.106 51.749 1.00 47.69 289 PRO A N 1
ATOM 2130 C CA . PRO A 1 289 ? -10.446 3.921 52.909 1.00 47.69 289 PRO A CA 1
ATOM 2131 C C . PRO A 1 289 ? -11.139 5.238 53.258 1.00 47.69 289 PRO A C 1
ATOM 2133 O O . PRO A 1 289 ? -10.488 6.247 53.536 1.00 47.69 289 PRO A O 1
ATOM 2136 N N . SER A 1 290 ? -12.472 5.207 53.279 1.00 45.78 290 SER A N 1
ATOM 2137 C CA . SER A 1 290 ? -13.302 6.259 53.855 1.00 45.78 290 SER A CA 1
ATOM 2138 C C . SER A 1 290 ? -12.900 6.465 55.315 1.00 45.78 290 SER A C 1
ATOM 2140 O O . SER A 1 290 ? -13.193 5.625 56.170 1.00 45.78 290 SER A O 1
ATOM 2142 N N . ARG A 1 291 ? -12.213 7.569 55.611 1.00 46.25 291 ARG A N 1
ATOM 2143 C CA . ARG A 1 291 ? -12.053 8.040 56.986 1.00 46.25 291 ARG A CA 1
ATOM 2144 C C . ARG A 1 291 ? -13.230 8.948 57.322 1.00 46.25 291 ARG A C 1
ATOM 2146 O O . ARG A 1 291 ? -13.366 10.025 56.750 1.00 46.25 291 ARG A O 1
ATOM 2153 N N . SER A 1 292 ? -14.079 8.416 58.199 1.00 53.84 292 SER A N 1
ATOM 2154 C CA . SER A 1 292 ? -14.998 9.133 59.086 1.00 53.84 292 SER A CA 1
ATOM 2155 C C . SER A 1 292 ? -14.284 10.191 59.916 1.00 53.84 292 SER A C 1
ATOM 2157 O O . SER A 1 292 ? -13.149 9.876 60.352 1.00 53.84 292 SER A O 1
#

Nearest PDB structures (foldseek):
  3tdx-assembly1_B  TM=8.683E-01  e=3.851E-09  Clostridioides difficile 630
  3tdo-assembly1_C  TM=8.487E-01  e=3.235E-09  Clostridioides difficile 630
  3te2-assembly1_C  TM=8.279E-01  e=1.003E-08  Clostridioides difficile 630
  3te0-assembly1_C  TM=8.094E-01  e=6.492E-09  Clostridioides difficile 630
  4fc4-assembly1_D  TM=8.776E-01  e=4.060E-07  Salmonella enterica subsp. enterica serovar Typhimurium str. ST4/74

Mean predicted aligned error: 8.47 Å

Sequence (292 aa):
MGSTARIMVEKPAQSDADTEQPEEAPEPHDMFARTREEGERRLERSRLELASTSLVAGFDVVFGVIALGTMTALLTPKLGPSAAHFFGAFGFGLAFIFIVVGRSELFTENFLVPITALRRGKLTLMRLVQLWTISPVMNILGGTALILIVSTEGVLPEGTAPAILETAVHIDDLPLWSAFCSAIVGGALITVMTWMVEGVGTVGGRIVVAWLAGVLLAMASLNHVIVVTLEMIFGMRFGTEITLGETGLNFVIAAAGNMVGGILFVTLTRTGQAIGSAKTNGSGGTDGPSRS